Protein AF-A0A9P7X5H0-F1 (afdb_monomer_lite)

Structure (mmCIF, N/CA/C/O backbone):
data_AF-A0A9P7X5H0-F1
#
_entry.id   AF-A0A9P7X5H0-F1
#
loop_
_atom_site.group_PDB
_atom_site.id
_atom_site.type_symbol
_atom_site.label_atom_id
_atom_site.label_alt_id
_atom_site.label_comp_id
_atom_site.label_asym_id
_atom_site.label_entity_id
_atom_site.label_seq_id
_atom_site.pdbx_PDB_ins_code
_atom_site.Cartn_x
_atom_site.Cartn_y
_atom_site.Cartn_z
_atom_site.occupancy
_atom_site.B_iso_or_equiv
_atom_site.auth_seq_id
_atom_site.auth_comp_id
_atom_site.auth_asym_id
_atom_site.auth_atom_id
_atom_site.pdbx_PDB_model_num
ATOM 1 N N . MET A 1 1 ? -52.016 33.858 7.996 1.00 40.81 1 MET A N 1
ATOM 2 C CA . MET A 1 1 ? -51.114 33.424 6.906 1.00 40.81 1 MET A CA 1
ATOM 3 C C . MET A 1 1 ? -50.034 32.648 7.605 1.00 40.81 1 MET A C 1
ATOM 5 O O . MET A 1 1 ? -49.011 33.199 7.989 1.00 40.81 1 MET A O 1
ATOM 9 N N . ASP A 1 2 ? -50.422 31.424 7.923 1.00 34.09 2 ASP A N 1
ATOM 10 C CA . ASP A 1 2 ? -49.666 30.444 8.672 1.00 34.09 2 ASP A CA 1
ATOM 11 C C . ASP A 1 2 ? -48.857 29.654 7.647 1.00 34.09 2 ASP A C 1
ATOM 13 O O . ASP A 1 2 ? -49.439 29.009 6.778 1.00 34.09 2 ASP A O 1
ATOM 17 N N . ASP A 1 3 ? -47.532 29.773 7.708 1.00 40.72 3 ASP A N 1
ATOM 18 C CA . ASP A 1 3 ? -46.620 28.890 6.984 1.00 40.72 3 ASP A CA 1
ATOM 19 C C . ASP A 1 3 ? -46.359 27.669 7.875 1.00 40.72 3 ASP A C 1
ATOM 21 O O . ASP A 1 3 ? -45.451 27.648 8.712 1.00 40.72 3 ASP A O 1
ATOM 25 N N . GLU A 1 4 ? -47.204 26.650 7.707 1.00 43.22 4 GLU A N 1
ATOM 26 C CA . GLU A 1 4 ? -46.895 25.268 8.066 1.00 43.22 4 GLU A CA 1
ATOM 27 C C . GLU A 1 4 ? -45.737 24.795 7.183 1.00 43.22 4 GLU A C 1
ATOM 29 O O . GLU A 1 4 ? -45.917 24.360 6.047 1.00 43.22 4 GLU A O 1
ATOM 34 N N . MET A 1 5 ? -44.517 24.906 7.702 1.00 33.78 5 MET A N 1
ATOM 35 C CA . MET A 1 5 ? -43.358 24.259 7.106 1.00 33.78 5 MET A CA 1
ATOM 36 C C . MET A 1 5 ? -43.251 22.853 7.701 1.00 33.78 5 MET A C 1
ATOM 38 O O . MET A 1 5 ? -42.866 22.684 8.860 1.00 33.78 5 MET A O 1
ATOM 42 N N . ASP A 1 6 ? -43.648 21.868 6.894 1.00 38.81 6 ASP A N 1
ATOM 43 C CA . ASP A 1 6 ? -43.604 20.432 7.165 1.00 38.81 6 ASP A CA 1
ATOM 44 C C . ASP A 1 6 ? -42.318 20.014 7.895 1.00 38.81 6 ASP A C 1
ATOM 46 O O . ASP A 1 6 ? -41.219 19.959 7.331 1.00 38.81 6 ASP A O 1
ATOM 50 N N . ILE A 1 7 ? -42.476 19.655 9.170 1.00 41.94 7 ILE A N 1
ATOM 51 C CA . ILE A 1 7 ? -41.494 18.885 9.925 1.00 41.94 7 ILE A CA 1
ATOM 52 C C . ILE A 1 7 ? -41.586 17.453 9.399 1.00 41.94 7 ILE A C 1
ATOM 54 O O . ILE A 1 7 ? -42.227 16.585 9.989 1.00 41.94 7 ILE A O 1
ATOM 58 N N . VAL A 1 8 ? -40.923 17.193 8.273 1.00 38.31 8 VAL A N 1
ATOM 59 C CA . VAL A 1 8 ? -40.540 15.828 7.918 1.00 38.31 8 VAL A CA 1
ATOM 60 C C . VAL A 1 8 ? -39.559 15.379 8.991 1.00 38.31 8 VAL A C 1
ATOM 62 O O . VAL A 1 8 ? -38.425 15.852 9.084 1.00 38.31 8 VAL A O 1
ATOM 65 N N . THR A 1 9 ? -40.016 14.495 9.869 1.00 42.38 9 THR A N 1
ATOM 66 C CA . THR A 1 9 ? -39.194 13.928 10.925 1.00 42.38 9 THR A CA 1
ATOM 67 C C . THR A 1 9 ? -38.022 13.170 10.309 1.00 42.38 9 THR A C 1
ATOM 69 O O . THR A 1 9 ? -38.170 12.054 9.821 1.00 42.38 9 THR A O 1
ATOM 72 N N . GLN A 1 10 ? -36.817 13.731 10.452 1.00 41.97 10 GLN A N 1
ATOM 73 C CA . GLN A 1 10 ? -35.509 13.094 10.211 1.00 41.97 10 GLN A CA 1
ATOM 74 C C . GLN A 1 10 ? -35.361 11.705 10.886 1.00 41.97 10 GLN A C 1
ATOM 76 O O . GLN A 1 10 ? -34.416 10.970 10.619 1.00 41.97 10 GLN A O 1
ATOM 81 N N . LYS A 1 11 ? -36.295 11.353 11.775 1.00 44.34 11 LYS A N 1
ATOM 82 C CA . LYS A 1 11 ? -36.369 10.128 12.571 1.00 44.34 11 LYS A CA 1
ATOM 83 C C . LYS A 1 11 ? -36.907 8.905 11.808 1.00 44.34 11 LYS A C 1
ATOM 85 O O . LYS A 1 11 ? -36.819 7.808 12.337 1.00 44.34 11 LYS A O 1
ATOM 90 N N . GLU A 1 12 ? -37.421 9.067 10.586 1.00 40.84 12 GLU A N 1
ATOM 91 C CA . GLU A 1 12 ? -37.870 7.941 9.740 1.00 40.84 12 GLU A CA 1
ATOM 92 C C . GLU A 1 12 ? -36.860 7.545 8.646 1.00 40.84 12 GLU A C 1
ATOM 94 O O . GLU A 1 12 ? -37.068 6.566 7.935 1.00 40.84 12 GLU A O 1
ATOM 99 N N . LEU A 1 13 ? -35.726 8.252 8.538 1.00 41.16 13 LEU A N 1
ATOM 100 C CA . LEU A 1 13 ? -34.652 7.939 7.580 1.00 41.16 13 LEU A CA 1
ATOM 101 C C . LEU A 1 13 ? -33.509 7.092 8.159 1.00 41.16 13 LEU A C 1
ATOM 103 O O . LEU A 1 13 ? -32.582 6.742 7.434 1.00 41.16 13 LEU A O 1
ATOM 107 N N . ASP A 1 14 ? -33.579 6.718 9.433 1.00 54.19 14 ASP A N 1
ATOM 108 C CA . ASP A 1 14 ? -32.596 5.858 10.084 1.00 54.19 14 ASP A CA 1
ATOM 109 C C . ASP A 1 14 ? -33.334 4.886 11.016 1.00 54.19 14 ASP A C 1
ATOM 111 O O . ASP A 1 14 ? -33.941 5.319 11.987 1.00 54.19 14 ASP A O 1
ATOM 115 N N . GLU A 1 15 ? -33.298 3.577 10.716 1.00 40.16 15 GLU A N 1
ATOM 116 C CA . GLU A 1 15 ? -32.741 2.557 11.637 1.00 40.16 15 GLU A CA 1
ATOM 117 C C . GLU A 1 15 ? -33.032 1.086 11.265 1.00 40.16 15 GLU A C 1
ATOM 119 O O . GLU A 1 15 ? -32.346 0.205 11.783 1.00 40.16 15 GLU A O 1
ATOM 124 N N . THR A 1 16 ? -33.927 0.756 10.325 1.00 40.56 16 THR A N 1
ATOM 125 C CA . THR A 1 16 ? -34.311 -0.662 10.104 1.00 40.56 16 THR A CA 1
ATOM 126 C C . THR A 1 16 ? -33.872 -1.308 8.786 1.00 40.56 16 THR A C 1
ATOM 128 O O . THR A 1 16 ? -33.736 -2.529 8.748 1.00 40.56 16 THR A O 1
ATOM 131 N N . GLU A 1 17 ? -33.543 -0.563 7.727 1.00 43.56 17 GLU A N 1
ATOM 132 C CA . GLU A 1 17 ? -33.339 -1.189 6.402 1.00 43.56 17 GLU A CA 1
ATOM 133 C C . GLU A 1 17 ? -31.897 -1.646 6.094 1.00 43.56 17 GLU A C 1
ATOM 135 O O . GLU A 1 17 ? -31.658 -2.400 5.153 1.00 43.56 17 GLU A O 1
ATOM 140 N N . TYR A 1 18 ? -30.909 -1.271 6.916 1.00 45.16 18 TYR A N 1
ATOM 141 C CA . TYR A 1 18 ? -29.520 -1.729 6.734 1.00 45.16 18 TYR A CA 1
ATOM 142 C C . TYR A 1 18 ? -29.169 -2.983 7.556 1.00 45.16 18 TYR A C 1
ATOM 144 O O . TYR A 1 18 ? -28.015 -3.426 7.575 1.00 45.16 18 TYR A O 1
ATOM 152 N N . ILE A 1 19 ? -30.139 -3.570 8.262 1.00 41.75 19 ILE A N 1
ATOM 153 C CA . ILE A 1 19 ? -29.950 -4.818 9.004 1.00 41.75 19 ILE A CA 1
ATOM 154 C C . ILE A 1 19 ? -30.163 -5.981 8.024 1.00 41.75 19 ILE A C 1
ATOM 156 O O . ILE A 1 19 ? -31.264 -6.474 7.820 1.00 41.75 19 ILE A O 1
ATOM 160 N N . ALA A 1 20 ? -29.047 -6.411 7.426 1.00 47.91 20 ALA A N 1
ATOM 161 C CA . ALA A 1 20 ? -28.897 -7.562 6.532 1.00 47.91 20 ALA A CA 1
ATOM 162 C C . ALA A 1 20 ? -29.556 -7.440 5.144 1.00 47.91 20 ALA A C 1
ATOM 164 O O . ALA A 1 20 ? -30.343 -8.301 4.751 1.00 47.91 20 ALA A O 1
ATOM 165 N N . ASP A 1 21 ? -29.116 -6.456 4.351 1.00 56.47 21 ASP A N 1
ATOM 166 C CA . ASP A 1 21 ? -29.295 -6.478 2.892 1.00 56.47 21 ASP A CA 1
ATOM 167 C C . ASP A 1 21 ? -28.875 -7.871 2.353 1.00 56.47 21 ASP A C 1
ATOM 169 O O . ASP A 1 21 ? -27.733 -8.304 2.578 1.00 56.47 21 ASP A O 1
ATOM 173 N N . PRO A 1 22 ? -29.757 -8.612 1.654 1.00 59.56 22 PRO A N 1
ATOM 174 C CA . PRO A 1 22 ? -29.423 -9.876 0.997 1.00 59.56 22 PRO A CA 1
ATOM 175 C C . PRO A 1 22 ? -28.128 -9.817 0.168 1.00 59.56 22 PRO A C 1
ATOM 177 O O . PRO A 1 22 ? -27.394 -10.811 0.087 1.00 59.56 22 PRO A O 1
ATOM 180 N N . LYS A 1 23 ? -27.777 -8.643 -0.375 1.00 56.62 23 LYS A N 1
ATOM 181 C CA . LYS A 1 23 ? -26.515 -8.397 -1.083 1.00 56.62 23 LYS A CA 1
ATOM 182 C C . LYS A 1 23 ? -25.290 -8.549 -0.174 1.00 56.62 23 LYS A C 1
ATOM 184 O O . LYS A 1 23 ? -24.277 -9.072 -0.633 1.00 56.62 23 LYS A O 1
ATOM 189 N N . GLN A 1 24 ? -25.370 -8.207 1.115 1.00 53.91 24 GLN A N 1
ATOM 190 C CA . GLN A 1 24 ? -24.278 -8.410 2.082 1.00 53.91 24 GLN A CA 1
ATOM 191 C C . GLN A 1 24 ? -24.068 -9.888 2.446 1.00 53.91 24 GLN A C 1
ATOM 193 O O . GLN A 1 24 ? -22.929 -10.344 2.581 1.00 53.91 24 GLN A O 1
ATOM 198 N N . ARG A 1 25 ? -25.148 -10.676 2.563 1.00 59.88 25 ARG A N 1
ATOM 199 C CA . ARG A 1 25 ? -25.038 -12.135 2.763 1.00 59.88 25 ARG A CA 1
ATOM 200 C C . ARG A 1 25 ? -24.461 -12.821 1.525 1.00 59.88 25 ARG A C 1
ATOM 202 O O . ARG A 1 25 ? -23.609 -13.700 1.657 1.00 59.88 25 ARG A O 1
ATOM 209 N N . SER A 1 26 ? -24.874 -12.391 0.330 1.00 62.56 26 SER A N 1
ATOM 210 C CA . SER A 1 26 ? -24.267 -12.834 -0.932 1.00 62.56 26 SER A CA 1
ATOM 211 C C . SER A 1 26 ? -22.780 -12.488 -0.986 1.00 62.56 26 SER A C 1
ATOM 213 O O . SER A 1 26 ? -21.970 -13.331 -1.358 1.00 62.56 26 SER A O 1
ATOM 215 N N . ALA A 1 27 ? -22.416 -11.276 -0.572 1.00 57.50 27 ALA A N 1
ATOM 216 C CA . ALA A 1 27 ? -21.042 -10.808 -0.520 1.00 57.50 27 ALA A CA 1
ATOM 217 C C . ALA A 1 27 ? -20.155 -11.689 0.380 1.00 57.50 27 ALA A C 1
ATOM 219 O O . ALA A 1 27 ? -19.096 -12.148 -0.044 1.00 57.50 27 ALA A O 1
ATOM 220 N N . GLN A 1 28 ? -20.613 -12.012 1.592 1.00 58.03 28 GLN A N 1
ATOM 221 C CA . GLN A 1 28 ? -19.861 -12.871 2.510 1.00 58.03 28 GLN A CA 1
ATOM 222 C C . GLN A 1 28 ? -19.663 -14.295 1.961 1.00 58.03 28 GLN A C 1
ATOM 224 O O . GLN A 1 28 ? -18.585 -14.868 2.116 1.00 58.03 28 GLN A O 1
ATOM 229 N N . ARG A 1 29 ? -20.664 -14.851 1.264 1.00 64.81 29 ARG A N 1
ATOM 230 C CA . ARG A 1 29 ? -20.530 -16.144 0.568 1.00 64.81 29 ARG A CA 1
ATOM 231 C C . ARG A 1 29 ? -19.507 -16.080 -0.569 1.00 64.81 29 ARG A C 1
ATOM 233 O O . ARG A 1 29 ? -18.741 -17.027 -0.729 1.00 64.81 29 ARG A O 1
ATOM 240 N N . SER A 1 30 ? -19.445 -14.973 -1.313 1.00 64.81 30 SER A N 1
ATOM 241 C CA . SER A 1 30 ? -18.450 -14.774 -2.376 1.00 64.81 30 SER A CA 1
ATOM 242 C C . SER A 1 30 ? -17.021 -14.698 -1.837 1.00 64.81 30 SER A C 1
ATOM 244 O O . SER A 1 30 ? -16.138 -15.340 -2.398 1.00 64.81 30 SER A O 1
ATOM 246 N N . VAL A 1 31 ? -16.798 -13.989 -0.725 1.00 59.78 31 VAL A N 1
ATOM 247 C CA . VAL A 1 31 ? -15.483 -13.889 -0.059 1.00 59.78 31 VAL A CA 1
ATOM 248 C C . VAL A 1 31 ? -15.005 -15.258 0.426 1.00 59.78 31 VAL A C 1
ATOM 250 O O . VAL A 1 31 ? -13.895 -15.671 0.102 1.00 59.78 31 VAL A O 1
ATOM 253 N N . ILE A 1 32 ? -15.866 -16.006 1.126 1.00 61.50 32 ILE A N 1
ATOM 254 C CA . ILE A 1 32 ? -15.549 -17.365 1.596 1.00 61.50 32 ILE A CA 1
ATOM 255 C C . ILE A 1 32 ? -15.285 -18.299 0.405 1.00 61.50 32 ILE A C 1
ATOM 257 O O . ILE A 1 32 ? -14.320 -19.060 0.411 1.00 61.50 32 ILE A O 1
ATOM 261 N N . SER A 1 33 ? -16.099 -18.217 -0.654 1.00 68.06 33 SER A N 1
ATOM 262 C CA . SER A 1 33 ? -15.884 -19.010 -1.868 1.00 68.06 33 SER A CA 1
ATOM 263 C C . SER A 1 33 ? -14.565 -18.671 -2.564 1.00 68.06 33 SER A C 1
ATOM 265 O O . SER A 1 33 ? -13.952 -19.574 -3.132 1.00 68.06 33 SER A O 1
ATOM 267 N N . LEU A 1 34 ? -14.152 -17.401 -2.578 1.00 64.69 34 LEU A N 1
ATOM 268 C CA . LEU A 1 34 ? -12.878 -16.965 -3.146 1.00 64.69 34 LEU A CA 1
ATOM 269 C C . LEU A 1 34 ? -11.716 -17.516 -2.315 1.00 64.69 34 LEU A C 1
ATOM 271 O O . LEU A 1 34 ? -10.837 -18.174 -2.861 1.00 64.69 34 LEU A O 1
ATOM 275 N N . ALA A 1 35 ? -11.769 -17.349 -0.995 1.00 60.28 35 ALA A N 1
ATOM 276 C CA . ALA A 1 35 ? -10.747 -17.829 -0.073 1.00 60.28 35 ALA A CA 1
ATOM 277 C C . ALA A 1 35 ? -10.534 -19.347 -0.131 1.00 60.28 35 ALA A C 1
ATOM 279 O O . ALA A 1 35 ? -9.396 -19.808 -0.198 1.00 60.28 35 ALA A O 1
ATOM 280 N N . ASN A 1 36 ? -11.622 -20.124 -0.160 1.00 63.03 36 ASN A N 1
ATOM 281 C CA . ASN A 1 36 ? -11.561 -21.585 -0.247 1.00 63.03 36 ASN A CA 1
ATOM 282 C C . ASN A 1 36 ? -10.899 -22.044 -1.546 1.00 63.03 36 ASN A C 1
ATOM 284 O O . ASN A 1 36 ? -10.090 -22.965 -1.543 1.00 63.03 36 ASN A O 1
ATOM 288 N N . ARG A 1 37 ? -11.229 -21.387 -2.661 1.00 62.12 37 ARG A N 1
ATOM 289 C CA . ARG A 1 37 ? -10.699 -21.741 -3.983 1.00 62.12 37 ARG A CA 1
ATOM 290 C C . ARG A 1 37 ? -9.255 -21.297 -4.177 1.00 62.12 37 ARG A C 1
ATOM 292 O O . ARG A 1 37 ? -8.507 -21.986 -4.854 1.00 62.12 37 ARG A O 1
ATOM 299 N N . LEU A 1 38 ? -8.855 -20.203 -3.532 1.00 59.91 38 LEU A N 1
ATOM 300 C CA . LEU A 1 38 ? -7.453 -19.797 -3.419 1.00 59.91 38 LEU A CA 1
ATOM 301 C C . LEU A 1 38 ? -6.673 -20.616 -2.387 1.00 59.91 38 LEU A C 1
ATOM 303 O O . LEU A 1 38 ? -5.494 -20.352 -2.174 1.00 59.91 38 LEU A O 1
ATOM 307 N N . GLN A 1 39 ? -7.326 -21.584 -1.736 1.00 64.75 39 GLN A N 1
ATOM 308 C CA . GLN A 1 39 ? -6.742 -22.416 -0.689 1.00 64.75 39 GLN A CA 1
ATOM 309 C C . GLN A 1 39 ? -6.106 -21.578 0.437 1.00 64.75 39 GLN A C 1
ATOM 311 O O . GLN A 1 39 ? -5.176 -22.017 1.106 1.00 64.75 39 GLN A O 1
ATOM 316 N N . LEU A 1 40 ? -6.641 -20.375 0.694 1.00 59.75 40 LEU A N 1
ATOM 317 C CA . LEU A 1 40 ? -6.152 -19.456 1.735 1.00 59.75 40 LEU A CA 1
ATOM 318 C C . LEU A 1 40 ? -6.532 -19.915 3.151 1.00 59.75 40 LEU A C 1
ATOM 320 O O . LEU A 1 40 ? -6.184 -19.253 4.125 1.00 59.75 40 LEU A O 1
ATOM 324 N N . GLN A 1 41 ? -7.258 -21.030 3.276 1.00 56.81 41 GLN A N 1
ATOM 325 C CA . GLN A 1 41 ? -7.606 -21.631 4.563 1.00 56.81 41 GLN A CA 1
ATOM 326 C C . GLN A 1 41 ? -6.431 -22.365 5.221 1.00 56.81 41 GLN A C 1
ATOM 328 O O . GLN A 1 41 ? -6.474 -22.606 6.423 1.00 56.81 41 GLN A O 1
ATOM 333 N N . ASN A 1 42 ? -5.386 -22.706 4.459 1.00 53.81 42 ASN A N 1
ATOM 334 C CA . ASN A 1 42 ? -4.214 -23.398 4.976 1.00 53.81 42 ASN A CA 1
ATOM 335 C C . ASN A 1 42 ? -2.946 -22.669 4.511 1.00 53.81 42 ASN A C 1
ATOM 337 O O . ASN A 1 42 ? -2.633 -22.634 3.326 1.00 53.81 42 ASN A O 1
ATOM 341 N N . ALA A 1 43 ? -2.190 -22.076 5.435 1.00 40.12 43 ALA A N 1
ATOM 342 C CA . ALA A 1 43 ? -0.965 -21.337 5.103 1.00 40.12 43 ALA A CA 1
ATOM 343 C C . ALA A 1 43 ? 0.040 -22.190 4.292 1.00 40.12 43 ALA A C 1
ATOM 345 O O . ALA A 1 43 ? 0.686 -21.697 3.370 1.00 40.12 43 ALA A O 1
ATOM 346 N N . GLY A 1 44 ? 0.105 -23.499 4.573 1.00 39.88 44 GLY A N 1
ATOM 347 C CA . GLY A 1 44 ? 0.955 -24.453 3.850 1.00 39.88 44 GLY A CA 1
ATOM 348 C C . GLY A 1 44 ? 0.481 -24.827 2.436 1.00 39.88 44 GLY A C 1
ATOM 349 O O . GLY A 1 44 ? 1.300 -25.246 1.621 1.00 39.88 44 GLY A O 1
ATOM 350 N N . SER A 1 45 ? -0.805 -24.655 2.097 1.00 42.34 45 SER A N 1
ATOM 351 C CA . SER A 1 45 ? -1.287 -24.894 0.722 1.00 42.34 45 SER A CA 1
ATOM 352 C C . SER A 1 45 ? -0.983 -23.730 -0.215 1.00 42.34 45 SER A C 1
ATOM 354 O O . SER A 1 45 ? -0.894 -23.912 -1.421 1.00 42.34 45 SER A O 1
ATOM 356 N N . VAL A 1 46 ? -0.768 -22.529 0.320 1.00 37.81 46 VAL A N 1
ATOM 357 C CA . VAL A 1 46 ? -0.495 -21.329 -0.482 1.00 37.81 46 VAL A CA 1
ATOM 358 C C . VAL A 1 46 ? 0.942 -21.302 -1.013 1.00 37.81 46 VAL A C 1
ATOM 360 O O . VAL A 1 46 ? 1.171 -20.815 -2.115 1.00 37.81 46 VAL A O 1
ATOM 363 N N . SER A 1 47 ? 1.912 -21.857 -0.275 1.00 42.22 47 SER A N 1
ATOM 364 C CA . SER A 1 47 ? 3.296 -21.980 -0.766 1.00 42.22 47 SER A CA 1
ATOM 365 C C . SER A 1 47 ? 3.447 -23.040 -1.864 1.00 42.22 47 SER A C 1
ATOM 367 O O . SER A 1 47 ? 4.358 -22.953 -2.683 1.00 42.22 47 SER A O 1
ATOM 369 N N . THR A 1 48 ? 2.551 -24.032 -1.888 1.00 40.19 48 THR A N 1
ATOM 370 C CA . THR A 1 48 ? 2.542 -25.145 -2.851 1.00 40.19 48 THR A CA 1
ATOM 371 C C . THR A 1 48 ? 1.630 -24.881 -4.046 1.00 40.19 48 THR A C 1
ATOM 373 O O . THR A 1 48 ? 1.941 -25.312 -5.158 1.00 40.19 48 THR A O 1
ATOM 376 N N . ALA A 1 49 ? 0.552 -24.113 -3.857 1.00 42.94 49 ALA A N 1
ATOM 377 C CA . ALA A 1 49 ? -0.246 -23.533 -4.925 1.00 42.94 49 ALA A CA 1
ATOM 378 C C . ALA A 1 49 ? 0.590 -22.459 -5.618 1.00 42.94 49 ALA A C 1
ATOM 380 O O . ALA A 1 49 ? 0.530 -21.270 -5.320 1.00 42.94 49 ALA A O 1
ATOM 381 N N . ASN A 1 50 ? 1.420 -22.908 -6.545 1.00 52.50 50 ASN A N 1
ATOM 382 C CA . ASN A 1 50 ? 2.201 -22.085 -7.440 1.00 52.50 50 ASN A CA 1
ATOM 383 C C . ASN A 1 50 ? 1.203 -21.274 -8.298 1.00 52.50 50 ASN A C 1
ATOM 385 O O . ASN A 1 50 ? 0.837 -21.672 -9.403 1.00 52.50 50 ASN A O 1
ATOM 389 N N . LEU A 1 51 ? 0.710 -20.152 -7.743 1.00 51.62 51 LEU A N 1
ATOM 390 C CA . LEU A 1 51 ? -0.445 -19.333 -8.170 1.00 51.62 51 LEU A CA 1
ATOM 391 C C . LEU A 1 51 ? -0.394 -18.868 -9.632 1.00 51.62 51 LEU A C 1
ATOM 393 O O . LEU A 1 51 ? -1.316 -18.236 -10.143 1.00 51.62 51 LEU A O 1
ATOM 397 N N . HIS A 1 52 ? 0.722 -19.123 -10.301 1.00 46.59 52 HIS A N 1
ATOM 398 C CA . HIS A 1 52 ? 1.035 -18.700 -11.655 1.00 46.59 52 HIS A CA 1
ATOM 399 C C . HIS A 1 52 ? 1.254 -19.864 -12.616 1.00 46.59 52 HIS A C 1
ATOM 401 O O . HIS A 1 52 ? 1.119 -19.653 -13.818 1.00 46.59 52 HIS A O 1
ATOM 407 N N . SER A 1 53 ? 1.611 -21.056 -12.124 1.00 51.59 53 SER A N 1
ATOM 408 C CA . SER A 1 53 ? 1.680 -22.257 -12.961 1.00 51.59 53 SER A CA 1
ATOM 409 C C . SER A 1 53 ? 0.337 -22.964 -13.056 1.00 51.59 53 SER A C 1
ATOM 411 O O . SER A 1 53 ? 0.211 -23.865 -13.872 1.00 51.59 53 SER A O 1
ATOM 413 N N . ASP A 1 54 ? -0.640 -22.571 -12.236 1.00 55.41 54 ASP A N 1
ATOM 414 C CA . ASP A 1 54 ? -2.014 -23.045 -12.322 1.00 55.41 54 ASP A CA 1
ATOM 415 C C . ASP A 1 54 ? -2.846 -22.077 -13.196 1.00 55.41 54 ASP A C 1
ATOM 417 O O . ASP A 1 54 ? -3.242 -20.993 -12.740 1.00 55.41 54 ASP A O 1
ATOM 421 N N . PRO A 1 55 ? -3.121 -22.429 -14.469 1.00 54.81 55 PRO A N 1
ATOM 422 C CA . PRO A 1 55 ? -3.911 -21.599 -15.374 1.00 54.81 55 PRO A CA 1
ATOM 423 C C . PRO A 1 55 ? -5.344 -21.409 -14.873 1.00 54.81 55 PRO A C 1
ATOM 425 O O . PRO A 1 55 ? -5.964 -20.385 -15.168 1.00 54.81 55 PRO A O 1
ATOM 428 N N . ILE A 1 56 ? -5.864 -22.367 -14.098 1.00 51.41 56 ILE A N 1
ATOM 429 C CA . ILE A 1 56 ? -7.197 -22.317 -13.501 1.00 51.41 56 ILE A CA 1
ATOM 430 C C . ILE A 1 56 ? -7.193 -21.268 -12.402 1.00 51.41 56 ILE A C 1
ATOM 432 O O . ILE A 1 56 ? -8.069 -20.410 -12.393 1.00 51.41 56 ILE A O 1
ATOM 436 N N . LEU A 1 57 ? -6.183 -21.266 -11.534 1.00 54.34 57 LEU A N 1
ATOM 437 C CA . LEU A 1 57 ? -6.082 -20.305 -10.437 1.00 54.34 57 LEU A CA 1
ATOM 438 C C . LEU A 1 57 ? -5.848 -18.875 -10.935 1.00 54.34 57 LEU A C 1
ATOM 440 O O . LEU A 1 57 ? -6.466 -17.939 -10.429 1.00 54.34 57 LEU A O 1
ATOM 444 N N . LYS A 1 58 ? -5.042 -18.705 -11.989 1.00 55.97 58 LYS A N 1
ATOM 445 C CA . LYS A 1 58 ? -4.865 -17.417 -12.675 1.00 55.97 58 LYS A CA 1
ATOM 446 C C . LYS A 1 58 ? -6.179 -16.925 -13.289 1.00 55.97 58 LYS A C 1
ATOM 448 O O . LYS A 1 58 ? -6.610 -15.811 -13.001 1.00 55.97 58 LYS A O 1
ATOM 453 N N . THR A 1 59 ? -6.843 -17.760 -14.090 1.00 54.34 59 THR A N 1
ATOM 454 C CA . THR A 1 59 ? -8.143 -17.438 -14.707 1.00 54.34 59 THR A CA 1
ATOM 455 C C . THR A 1 59 ? -9.195 -17.136 -13.646 1.00 54.34 59 THR A C 1
ATOM 457 O O . THR A 1 59 ? -9.979 -16.201 -13.784 1.00 54.34 59 THR A O 1
ATOM 460 N N . PHE A 1 60 ? -9.180 -17.882 -12.548 1.00 54.78 60 PHE A N 1
ATOM 461 C CA . PHE A 1 60 ? -10.086 -17.719 -11.428 1.00 54.78 60 PHE A CA 1
ATOM 462 C C . PHE A 1 60 ? -9.837 -16.419 -10.655 1.00 54.78 60 PHE A C 1
ATOM 464 O O . PHE A 1 60 ? -10.800 -15.719 -10.360 1.00 54.78 60 PHE A O 1
ATOM 471 N N . MET A 1 61 ? -8.578 -16.054 -10.390 1.00 59.91 61 MET A N 1
ATOM 472 C CA . MET A 1 61 ? -8.210 -14.765 -9.794 1.00 59.91 61 MET A CA 1
ATOM 473 C C . MET A 1 61 ? -8.707 -13.606 -10.649 1.00 59.91 61 MET A C 1
ATOM 475 O O . MET A 1 61 ? -9.398 -12.730 -10.136 1.00 59.91 61 MET A O 1
ATOM 479 N N . PHE A 1 62 ? -8.450 -13.641 -11.959 1.00 57.56 62 PHE A N 1
ATOM 480 C CA . PHE A 1 62 ? -8.981 -12.634 -12.876 1.00 57.56 62 PHE A CA 1
ATOM 481 C C . PHE A 1 62 ? -10.509 -12.623 -12.880 1.00 57.56 62 PHE A C 1
ATOM 483 O O . PHE A 1 62 ? -11.095 -11.556 -12.765 1.00 57.56 62 PHE A O 1
ATOM 490 N N . THR A 1 63 ? -11.164 -13.784 -12.920 1.00 59.75 63 THR A N 1
ATOM 491 C CA . THR A 1 63 ? -12.633 -13.878 -12.950 1.00 59.75 63 THR A CA 1
ATOM 492 C C . THR A 1 63 ? -13.265 -13.373 -11.655 1.00 59.75 63 THR A C 1
ATOM 494 O O . THR A 1 63 ? -14.263 -12.668 -11.702 1.00 59.75 63 THR A O 1
ATOM 497 N N . LYS A 1 64 ? -12.701 -13.686 -10.484 1.00 62.69 64 LYS A N 1
ATOM 498 C CA . LYS A 1 64 ? -13.264 -13.273 -9.192 1.00 62.69 64 LYS A CA 1
ATOM 499 C C . LYS A 1 64 ? -12.913 -11.849 -8.805 1.00 62.69 64 LYS A C 1
ATOM 501 O O . LYS A 1 64 ? -13.782 -11.166 -8.273 1.00 62.69 64 LYS A O 1
ATOM 506 N N . ALA A 1 65 ? -11.709 -11.378 -9.122 1.00 63.12 65 ALA A N 1
ATOM 507 C CA . ALA A 1 65 ? -11.417 -9.951 -9.091 1.00 63.12 65 ALA A CA 1
ATOM 508 C C . ALA A 1 65 ? -12.401 -9.206 -9.988 1.00 63.12 65 ALA A C 1
ATOM 510 O O . ALA A 1 65 ? -13.033 -8.260 -9.542 1.00 63.12 65 ALA A O 1
ATOM 511 N N . TYR A 1 66 ? -12.606 -9.690 -11.214 1.00 63.12 66 TYR A N 1
ATOM 512 C CA . TYR A 1 66 ? -13.563 -9.105 -12.141 1.00 63.12 66 TYR A CA 1
ATOM 513 C C . TYR A 1 66 ? -14.996 -9.161 -11.606 1.00 63.12 66 TYR A C 1
ATOM 515 O O . TYR A 1 66 ? -15.700 -8.174 -11.713 1.00 63.12 66 TYR A O 1
ATOM 523 N N . GLU A 1 67 ? -15.436 -10.245 -10.962 1.00 65.06 67 GLU A N 1
ATOM 524 C CA . GLU A 1 67 ? -16.756 -10.305 -10.316 1.00 65.06 67 GLU A CA 1
ATOM 525 C C . GLU A 1 67 ? -16.905 -9.301 -9.166 1.00 65.06 67 GLU A C 1
ATOM 527 O O . GLU A 1 67 ? -17.999 -8.768 -8.974 1.00 65.06 67 GLU A O 1
ATOM 532 N N . ILE A 1 68 ? -15.838 -9.059 -8.395 1.00 66.25 68 ILE A N 1
ATOM 533 C CA . ILE A 1 68 ? -15.806 -8.042 -7.338 1.00 66.25 68 ILE A CA 1
ATOM 534 C C . ILE A 1 68 ? -15.854 -6.642 -7.964 1.00 66.25 68 ILE A C 1
ATOM 536 O O . ILE A 1 68 ? -16.701 -5.843 -7.573 1.00 66.25 68 ILE A O 1
ATOM 540 N N . TYR A 1 69 ? -15.026 -6.370 -8.976 1.00 62.38 69 TYR A N 1
ATOM 541 C CA . TYR A 1 69 ? -14.981 -5.090 -9.696 1.00 62.38 69 TYR A CA 1
ATOM 542 C C . TYR A 1 69 ? -16.217 -4.830 -10.568 1.00 62.38 69 TYR A C 1
ATOM 544 O O . TYR A 1 69 ? -16.549 -3.681 -10.836 1.00 62.38 69 TYR A O 1
ATOM 552 N N . ALA A 1 70 ? -16.929 -5.875 -10.989 1.00 71.50 70 ALA A N 1
ATOM 553 C CA . ALA A 1 70 ? -18.192 -5.772 -11.714 1.00 71.50 70 ALA A CA 1
ATOM 554 C C . ALA A 1 70 ? -19.365 -5.422 -10.787 1.00 71.50 70 ALA A C 1
ATOM 556 O O . ALA A 1 70 ? -20.461 -5.120 -11.268 1.00 71.50 70 ALA A O 1
ATOM 557 N N . LYS A 1 71 ? -19.183 -5.467 -9.458 1.00 74.38 71 LYS A N 1
ATOM 558 C CA . LYS A 1 71 ? -20.175 -4.904 -8.538 1.00 74.38 71 LYS A CA 1
ATOM 559 C C . LYS A 1 71 ? -20.131 -3.378 -8.629 1.00 74.38 71 LYS A C 1
ATOM 561 O O . LYS A 1 71 ? -19.045 -2.807 -8.653 1.00 74.38 71 LYS A O 1
ATOM 566 N N . PRO A 1 72 ? -21.293 -2.704 -8.619 1.00 75.69 72 PRO A N 1
ATOM 567 C CA . PRO A 1 72 ? -21.320 -1.252 -8.608 1.00 75.69 72 PRO A CA 1
ATOM 568 C C . PRO A 1 72 ? -20.616 -0.722 -7.358 1.00 75.69 72 PRO A C 1
ATOM 570 O O . PRO A 1 72 ? -20.743 -1.279 -6.261 1.00 75.69 72 PRO A O 1
ATOM 573 N N . TRP A 1 73 ? -19.893 0.377 -7.529 1.00 66.06 73 TRP A N 1
ATOM 574 C CA . TRP A 1 73 ? -19.359 1.146 -6.417 1.00 66.06 73 TRP A CA 1
ATOM 575 C C . TRP A 1 73 ? -20.512 1.620 -5.506 1.00 66.06 73 TRP A C 1
ATOM 577 O O . TRP A 1 73 ? -21.546 2.041 -6.034 1.00 66.06 73 TRP A O 1
ATOM 587 N N . PRO A 1 74 ? -20.404 1.532 -4.162 1.00 69.25 74 PRO A N 1
ATOM 588 C CA . PRO A 1 74 ? -19.232 1.151 -3.355 1.00 69.25 74 PRO A CA 1
ATOM 589 C C . PRO A 1 74 ? -19.164 -0.341 -2.954 1.00 69.25 74 PRO A C 1
ATOM 591 O O . PRO A 1 74 ? -18.302 -0.741 -2.172 1.00 69.25 74 PRO A O 1
ATOM 594 N N . ALA A 1 75 ? -20.079 -1.191 -3.431 1.00 75.19 75 ALA A N 1
ATOM 595 C CA . ALA A 1 75 ? -20.212 -2.567 -2.941 1.00 75.19 75 ALA A CA 1
ATOM 596 C C . ALA A 1 75 ? -19.014 -3.468 -3.298 1.00 75.19 75 ALA A C 1
ATOM 598 O O . ALA A 1 75 ? -18.654 -4.337 -2.501 1.00 75.19 75 ALA A O 1
ATOM 599 N N . GLY A 1 76 ? -18.406 -3.266 -4.472 1.00 74.44 76 GLY A N 1
ATOM 600 C CA . GLY A 1 76 ? -17.191 -3.976 -4.892 1.00 74.44 76 GLY A CA 1
ATOM 601 C C . GLY A 1 76 ? -15.995 -3.686 -3.983 1.00 74.44 76 GLY A C 1
ATOM 602 O O . GLY A 1 76 ? -15.345 -4.617 -3.511 1.00 74.44 76 GLY A O 1
ATOM 603 N N . ASP A 1 77 ? -15.774 -2.415 -3.644 1.00 72.19 77 ASP A N 1
ATOM 604 C CA . ASP A 1 77 ? -14.652 -1.983 -2.800 1.00 72.19 77 ASP A CA 1
ATOM 605 C C . ASP A 1 77 ? -14.747 -2.564 -1.390 1.00 72.19 77 ASP A C 1
ATOM 607 O O . ASP A 1 77 ? -13.789 -3.143 -0.884 1.00 72.19 77 ASP A O 1
ATOM 611 N N . ILE A 1 78 ? -15.937 -2.508 -0.786 1.00 75.69 78 ILE A N 1
ATOM 612 C CA . ILE A 1 78 ? -16.210 -3.115 0.524 1.00 75.69 78 ILE A CA 1
ATOM 613 C C . ILE A 1 78 ? -15.897 -4.614 0.512 1.00 75.69 78 ILE A C 1
ATOM 615 O O . ILE A 1 78 ? -15.308 -5.150 1.453 1.00 75.69 78 ILE A O 1
ATOM 619 N N . LEU A 1 79 ? -16.322 -5.305 -0.547 1.00 76.19 79 LEU A N 1
ATOM 620 C CA . LEU A 1 79 ? -16.096 -6.733 -0.728 1.00 76.19 79 LEU A CA 1
ATOM 621 C C . LEU A 1 79 ? -14.611 -7.066 -0.827 1.00 76.19 79 LEU A C 1
ATOM 623 O O . LEU A 1 79 ? -14.144 -8.012 -0.187 1.00 76.19 79 LEU A O 1
ATOM 627 N N . HIS A 1 80 ? -13.887 -6.273 -1.609 1.00 76.88 80 HIS A N 1
ATOM 628 C CA . HIS A 1 80 ? -12.461 -6.438 -1.804 1.00 76.88 80 HIS A CA 1
ATOM 629 C C . HIS A 1 80 ? -11.683 -6.162 -0.514 1.00 76.88 80 HIS A C 1
ATOM 631 O O . HIS A 1 80 ? -10.925 -7.020 -0.065 1.00 76.88 80 HIS A O 1
ATOM 637 N N . ALA A 1 81 ? -11.937 -5.020 0.131 1.00 76.56 81 ALA A N 1
ATOM 638 C CA . ALA A 1 81 ? -11.317 -4.642 1.397 1.00 76.56 81 ALA A CA 1
ATOM 639 C C . ALA A 1 81 ? -11.563 -5.709 2.470 1.00 76.56 81 ALA A C 1
ATOM 641 O O . ALA A 1 81 ? -10.646 -6.114 3.181 1.00 76.56 81 ALA A O 1
ATOM 642 N N . ARG A 1 82 ? -12.788 -6.247 2.541 1.00 79.19 82 ARG A N 1
ATOM 643 C CA . ARG A 1 82 ? -13.124 -7.343 3.456 1.00 79.19 82 ARG A CA 1
ATOM 644 C C . ARG A 1 82 ? -12.312 -8.599 3.189 1.00 79.19 82 ARG A C 1
ATOM 646 O O . ARG A 1 82 ? -11.765 -9.166 4.132 1.00 79.19 82 ARG A O 1
ATOM 653 N N . PHE A 1 83 ? -12.256 -9.031 1.933 1.00 81.44 83 PHE A N 1
ATOM 654 C CA . PHE A 1 83 ? -11.484 -10.202 1.538 1.00 81.44 83 PHE A CA 1
ATOM 655 C C . PHE A 1 83 ? -10.011 -10.030 1.919 1.00 81.44 83 PHE A C 1
ATOM 657 O O . PHE A 1 83 ? -9.446 -10.869 2.622 1.00 81.44 83 PHE A O 1
ATOM 664 N N . CYS A 1 84 ? -9.402 -8.912 1.543 1.00 79.88 84 CYS A N 1
ATOM 665 C CA . CYS A 1 84 ? -7.995 -8.703 1.820 1.00 79.88 84 CYS A CA 1
ATOM 666 C C . CYS A 1 84 ? -7.705 -8.559 3.315 1.00 79.88 84 CYS A C 1
ATOM 668 O O . CYS A 1 84 ? -6.790 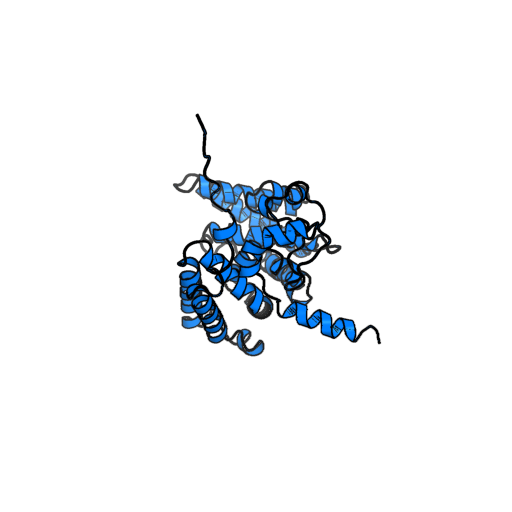-9.214 3.796 1.00 79.88 84 CYS A O 1
ATOM 670 N N . SER A 1 85 ? -8.512 -7.829 4.092 1.00 80.75 85 SER A N 1
ATOM 671 C CA . SER A 1 85 ? -8.321 -7.727 5.548 1.00 80.75 85 SER A CA 1
ATOM 672 C C . SER A 1 85 ? -8.471 -9.068 6.276 1.00 80.75 85 SER A C 1
ATOM 674 O O . SER A 1 85 ? -7.884 -9.261 7.338 1.00 80.75 85 SER A O 1
ATOM 676 N N . GLN A 1 86 ? -9.230 -10.016 5.723 1.00 82.94 86 GLN A N 1
ATOM 677 C CA . GLN A 1 86 ? -9.351 -11.368 6.278 1.00 82.94 86 GLN A CA 1
ATOM 678 C C . GLN A 1 86 ? -8.194 -12.286 5.881 1.00 82.94 86 GLN A C 1
ATOM 680 O O . GLN A 1 86 ? -7.831 -13.173 6.651 1.00 82.94 86 GLN A O 1
ATOM 685 N N . HIS A 1 87 ? -7.611 -12.083 4.701 1.00 82.88 87 HIS A N 1
ATOM 686 C CA . HIS A 1 87 ? -6.640 -13.010 4.120 1.00 82.88 87 HIS A CA 1
ATOM 687 C C . HIS A 1 87 ? -5.237 -12.428 3.936 1.00 82.88 87 HIS A C 1
ATOM 689 O O . HIS A 1 87 ? -4.372 -13.105 3.383 1.00 82.88 87 HIS A O 1
ATOM 695 N N . LEU A 1 88 ? -4.977 -11.215 4.432 1.00 83.81 88 LEU A N 1
ATOM 696 C CA . LEU A 1 88 ? -3.712 -10.510 4.229 1.00 83.81 88 LEU A CA 1
ATOM 697 C C . LEU A 1 88 ? -2.469 -11.325 4.620 1.00 83.81 88 LEU A C 1
ATOM 699 O O . LEU A 1 88 ? -1.530 -11.325 3.830 1.00 83.81 88 LEU A O 1
ATOM 703 N N . PRO A 1 89 ? -2.440 -12.092 5.734 1.00 85.75 89 PRO A N 1
ATOM 704 C CA . PRO A 1 89 ? -1.283 -12.928 6.055 1.00 85.75 89 PRO A CA 1
ATOM 705 C C . PRO A 1 89 ? -1.007 -14.004 5.000 1.00 85.75 89 PRO A C 1
ATOM 707 O O . PRO A 1 89 ? 0.140 -14.224 4.622 1.00 85.75 89 PRO A O 1
ATOM 710 N N . ALA A 1 90 ? -2.054 -14.653 4.486 1.00 81.94 90 ALA A N 1
ATOM 711 C CA . ALA A 1 90 ? -1.919 -15.684 3.462 1.00 81.94 90 ALA A CA 1
ATOM 712 C C . ALA A 1 90 ? -1.532 -15.074 2.102 1.00 81.94 90 ALA A C 1
ATOM 714 O O . ALA A 1 90 ? -0.673 -15.610 1.407 1.00 81.94 90 ALA A O 1
ATOM 715 N N . LEU A 1 91 ? -2.097 -13.911 1.753 1.00 81.12 91 LEU A N 1
ATOM 716 C CA . LEU A 1 91 ? -1.704 -13.143 0.565 1.00 81.12 91 LEU A CA 1
ATOM 717 C C . LEU A 1 91 ? -0.243 -12.679 0.648 1.00 81.12 91 LEU A C 1
ATOM 719 O O . LEU A 1 91 ? 0.491 -12.778 -0.333 1.00 81.12 91 LEU A O 1
ATOM 723 N N . ALA A 1 92 ? 0.204 -12.238 1.824 1.00 83.88 92 ALA A N 1
ATOM 724 C CA . ALA A 1 92 ? 1.588 -11.865 2.078 1.00 83.88 92 ALA A CA 1
ATOM 725 C C . ALA A 1 92 ? 2.526 -13.069 1.925 1.00 83.88 92 ALA A C 1
ATOM 727 O O . ALA A 1 92 ? 3.549 -12.960 1.259 1.00 83.88 92 ALA A O 1
ATOM 728 N N . GLN A 1 93 ? 2.172 -14.236 2.468 1.00 82.94 93 GLN A N 1
ATOM 729 C CA . GLN A 1 93 ? 2.950 -15.465 2.275 1.00 82.94 93 GLN A CA 1
ATOM 730 C C . GLN A 1 93 ? 3.022 -15.884 0.801 1.00 82.94 93 GLN A C 1
ATOM 732 O O . GLN A 1 93 ? 4.111 -16.180 0.310 1.00 82.94 93 GLN A O 1
ATOM 737 N N . ALA A 1 94 ? 1.902 -15.834 0.070 1.00 79.81 94 ALA A N 1
ATOM 738 C CA . ALA A 1 94 ? 1.883 -16.060 -1.377 1.00 79.81 94 ALA A CA 1
ATOM 739 C C . ALA A 1 94 ? 2.828 -15.100 -2.111 1.00 79.81 94 ALA A C 1
ATOM 741 O O . ALA A 1 94 ? 3.593 -15.491 -2.996 1.00 79.81 94 ALA A O 1
ATOM 742 N N . TYR A 1 95 ? 2.785 -13.824 -1.724 1.00 81.81 95 TYR A N 1
ATOM 743 C CA . TYR A 1 95 ? 3.635 -12.792 -2.289 1.00 81.81 95 TYR A CA 1
ATOM 744 C C . TYR A 1 95 ? 5.118 -13.066 -2.022 1.00 81.81 95 TYR A C 1
ATOM 746 O O . TYR A 1 95 ? 5.921 -12.963 -2.949 1.00 81.81 95 TYR A O 1
ATOM 754 N N . LYS A 1 96 ? 5.483 -13.485 -0.804 1.00 84.88 96 LYS A N 1
ATOM 755 C CA . LYS A 1 96 ? 6.852 -13.885 -0.438 1.00 84.88 96 LYS A CA 1
ATOM 756 C C . LYS A 1 96 ? 7.341 -15.096 -1.235 1.00 84.88 96 LYS A C 1
ATOM 758 O O . LYS A 1 96 ? 8.479 -15.097 -1.686 1.00 84.88 96 LYS A O 1
ATOM 763 N N . ALA A 1 97 ? 6.473 -16.084 -1.456 1.00 82.31 97 ALA A N 1
ATOM 764 C CA . ALA A 1 97 ? 6.789 -17.297 -2.215 1.00 82.31 97 ALA A CA 1
ATOM 765 C C . ALA A 1 97 ? 6.900 -17.071 -3.737 1.00 82.31 97 ALA A C 1
ATOM 767 O O . ALA A 1 97 ? 7.367 -17.945 -4.464 1.00 82.31 97 ALA A O 1
ATOM 768 N N . THR A 1 98 ? 6.462 -15.913 -4.241 1.00 79.19 98 THR A N 1
ATOM 769 C CA . THR A 1 98 ? 6.548 -15.590 -5.670 1.00 79.19 98 THR A CA 1
ATOM 770 C C . THR A 1 98 ? 8.019 -15.378 -6.084 1.00 79.19 98 THR A C 1
ATOM 772 O O . THR A 1 98 ? 8.753 -14.699 -5.367 1.00 79.19 98 THR A O 1
ATOM 775 N N . PRO A 1 99 ? 8.489 -15.913 -7.227 1.00 82.00 99 PRO A N 1
ATOM 776 C CA . PRO A 1 99 ? 9.842 -15.638 -7.715 1.00 82.00 99 PRO A CA 1
ATOM 777 C C . PRO A 1 99 ? 10.082 -14.146 -7.973 1.00 82.00 99 PRO A C 1
ATOM 779 O O . PRO A 1 99 ? 9.171 -13.436 -8.397 1.00 82.00 99 PRO A O 1
ATOM 782 N N . ASP A 1 100 ? 11.318 -13.684 -7.787 1.00 80.06 100 ASP A N 1
ATOM 783 C CA . ASP A 1 100 ? 11.656 -12.260 -7.921 1.00 80.06 100 ASP A CA 1
ATOM 784 C C . ASP A 1 100 ? 11.506 -11.696 -9.335 1.00 80.06 100 ASP A C 1
ATOM 786 O O . ASP A 1 100 ? 11.262 -10.503 -9.496 1.00 80.06 100 ASP A O 1
ATOM 790 N N . SER A 1 101 ? 11.543 -12.556 -10.354 1.00 73.94 101 SER A N 1
ATOM 791 C CA . SER A 1 101 ? 11.257 -12.190 -11.743 1.00 73.94 101 SER A CA 1
ATOM 792 C C . SER A 1 101 ? 9.796 -11.793 -11.997 1.00 73.94 101 SER A C 1
ATOM 794 O O . SER A 1 101 ? 9.413 -11.565 -13.139 1.00 73.94 101 SER A O 1
ATOM 796 N N . ARG A 1 102 ? 8.935 -11.742 -10.969 1.00 71.31 102 ARG A N 1
ATOM 797 C CA . ARG A 1 102 ? 7.508 -11.428 -11.113 1.00 71.31 102 ARG A CA 1
ATOM 798 C C . ARG A 1 102 ? 7.077 -10.299 -10.187 1.00 71.31 102 ARG A C 1
ATOM 800 O O . ARG A 1 102 ? 7.146 -10.418 -8.967 1.00 71.31 102 ARG A O 1
ATOM 807 N N . LEU A 1 103 ? 6.535 -9.234 -10.781 1.00 65.06 103 LEU A N 1
ATOM 808 C CA . LEU A 1 103 ? 6.112 -8.032 -10.051 1.00 65.06 103 LEU A CA 1
ATOM 809 C C . LEU A 1 103 ? 4.637 -8.026 -9.595 1.00 65.06 103 LEU A C 1
ATOM 811 O O . LEU A 1 103 ?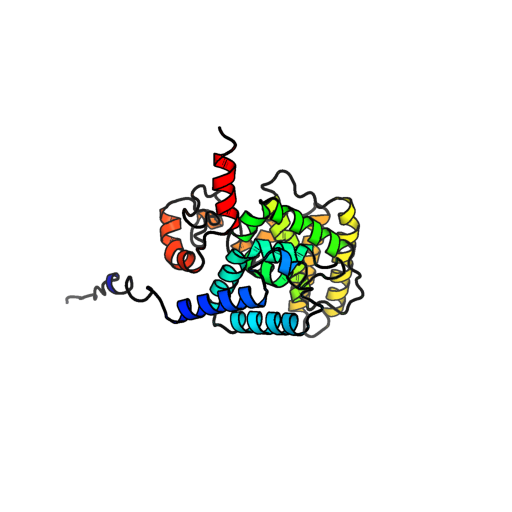 4.309 -7.290 -8.674 1.00 65.06 103 LEU A O 1
ATOM 815 N N . ALA A 1 104 ? 3.724 -8.795 -10.211 1.00 61.78 104 ALA A N 1
ATOM 816 C CA . ALA A 1 104 ? 2.319 -8.345 -10.279 1.00 61.78 104 ALA A CA 1
ATOM 817 C C . ALA A 1 104 ? 1.241 -9.113 -9.472 1.00 61.78 104 ALA A C 1
ATOM 819 O O . ALA A 1 104 ? 0.197 -8.535 -9.158 1.00 61.78 104 ALA A O 1
ATOM 820 N N . THR A 1 105 ? 1.380 -10.404 -9.161 1.00 59.06 105 THR A N 1
ATOM 821 C CA . THR A 1 105 ? 0.147 -11.224 -9.117 1.00 59.06 105 THR A CA 1
ATOM 822 C C . THR A 1 105 ? -0.608 -11.326 -7.777 1.00 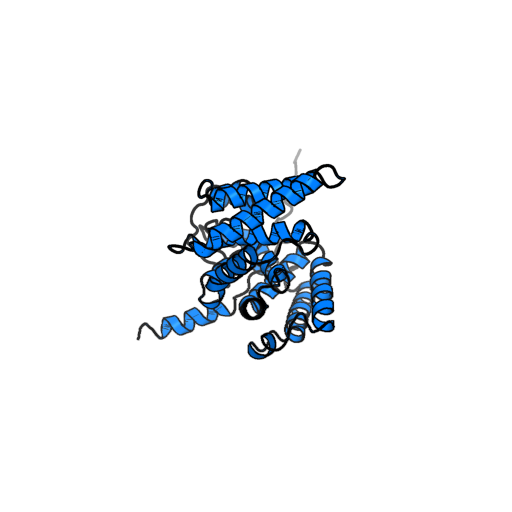59.06 105 THR A C 1
ATOM 824 O O . THR A 1 105 ? -1.812 -11.098 -7.791 1.00 59.06 105 THR A O 1
ATOM 827 N N . PRO A 1 106 ? -0.008 -11.629 -6.608 1.00 58.38 106 PRO A N 1
ATOM 828 C CA . PRO A 1 106 ? -0.712 -11.465 -5.320 1.00 58.38 106 PRO A CA 1
ATOM 829 C C . PRO A 1 106 ? -0.775 -9.988 -4.896 1.00 58.38 106 PRO A C 1
ATOM 831 O O . PRO A 1 106 ? -1.630 -9.562 -4.124 1.00 58.38 106 PRO A O 1
ATOM 834 N N . TYR A 1 107 ? 0.157 -9.215 -5.443 1.00 61.25 107 TYR A N 1
ATOM 835 C CA . TYR A 1 107 ? 0.419 -7.819 -5.162 1.00 61.25 107 TYR A CA 1
ATOM 836 C C . TYR A 1 107 ? -0.753 -6.897 -5.516 1.00 61.25 107 TYR A C 1
ATOM 838 O O . TYR A 1 107 ? -1.225 -6.155 -4.659 1.00 61.25 107 TYR A O 1
ATOM 846 N N . SER A 1 108 ? -1.294 -7.016 -6.729 1.00 61.47 108 SER A N 1
ATOM 847 C CA . SER A 1 108 ? -2.447 -6.226 -7.194 1.00 61.47 108 SER A CA 1
ATOM 848 C C . SER A 1 108 ? -3.693 -6.374 -6.303 1.00 61.47 108 SER A C 1
ATOM 850 O O . SER A 1 108 ? -4.444 -5.417 -6.132 1.00 61.47 108 SER A O 1
ATOM 852 N N . PHE A 1 109 ? -3.884 -7.528 -5.652 1.00 63.22 109 PHE A N 1
ATOM 853 C CA . PHE A 1 109 ? -4.967 -7.727 -4.677 1.00 63.22 109 PHE A CA 1
ATOM 854 C C . PHE A 1 109 ? -4.698 -7.024 -3.341 1.00 63.22 109 PHE A C 1
ATOM 856 O O . PHE A 1 109 ? -5.596 -6.416 -2.759 1.00 63.22 109 PHE A O 1
ATOM 863 N N . MET A 1 110 ? -3.452 -7.050 -2.857 1.00 68.06 110 MET A N 1
ATOM 864 C CA . MET A 1 110 ? -3.075 -6.318 -1.641 1.00 68.06 110 MET A CA 1
ATOM 865 C C . MET A 1 110 ? -3.159 -4.796 -1.845 1.00 68.06 110 MET A C 1
ATOM 867 O O . MET A 1 110 ? -3.508 -4.072 -0.914 1.00 68.06 110 MET A O 1
ATOM 871 N N . MET A 1 111 ? -2.908 -4.308 -3.065 1.00 64.88 111 MET A N 1
ATOM 872 C CA . MET A 1 111 ? -2.887 -2.878 -3.397 1.00 64.88 111 MET A CA 1
ATOM 873 C C . MET A 1 111 ? -4.209 -2.148 -3.203 1.00 64.88 111 MET A C 1
ATOM 875 O O . MET A 1 111 ? -4.220 -1.002 -2.767 1.00 64.88 111 MET A O 1
ATOM 879 N N . VAL A 1 112 ? -5.348 -2.782 -3.457 1.00 60.91 112 VAL A N 1
ATOM 880 C CA . VAL A 1 112 ? -6.628 -2.099 -3.206 1.00 60.91 112 VAL A CA 1
ATOM 881 C C . VAL A 1 112 ? -6.900 -1.957 -1.705 1.00 60.91 112 VAL A C 1
ATOM 883 O O . VAL A 1 112 ? -7.580 -1.031 -1.278 1.00 60.91 112 VAL A O 1
ATOM 886 N N . SER A 1 113 ? -6.276 -2.801 -0.877 1.00 59.88 113 SER A N 1
ATOM 887 C CA . SER A 1 113 ? -6.336 -2.680 0.592 1.00 59.88 113 SER A CA 1
ATOM 888 C C . SER A 1 113 ? -5.474 -1.549 1.136 1.00 59.88 113 SER A C 1
ATOM 890 O O . SER A 1 113 ? -5.635 -1.160 2.288 1.00 59.88 113 SER A O 1
ATOM 892 N N . LEU A 1 114 ? -4.537 -1.042 0.330 1.00 58.56 114 LEU A N 1
ATOM 893 C CA . LEU A 1 114 ? -3.772 0.157 0.651 1.00 58.56 114 LEU A CA 1
ATOM 894 C C . LEU A 1 114 ? -4.618 1.416 0.486 1.00 58.56 114 LEU A C 1
ATOM 896 O O . LEU A 1 114 ? -4.492 2.332 1.290 1.00 58.56 114 LEU A O 1
ATOM 900 N N . LEU A 1 115 ? -5.499 1.441 -0.519 1.00 54.19 115 LEU A N 1
ATOM 901 C CA . LEU A 1 115 ? -6.360 2.591 -0.793 1.00 54.19 115 LEU A CA 1
ATOM 902 C C . LEU A 1 115 ? -7.441 2.779 0.280 1.00 54.19 115 LEU A C 1
ATOM 904 O O . LEU A 1 115 ? -7.819 3.910 0.580 1.00 54.19 115 LEU A O 1
ATOM 908 N N . GLU A 1 116 ? -7.897 1.691 0.908 1.00 56.41 116 GLU A N 1
ATOM 909 C CA . GLU A 1 116 ? -8.811 1.748 2.044 1.00 56.41 116 GLU A CA 1
ATOM 910 C C . GLU A 1 116 ? -8.134 1.330 3.366 1.00 56.41 116 GLU A C 1
ATOM 912 O O . GLU A 1 116 ? -8.049 0.158 3.714 1.00 56.41 116 GLU A O 1
ATOM 917 N N . LYS A 1 117 ? -7.820 2.335 4.193 1.00 61.72 117 LYS A N 1
ATOM 918 C CA . LYS A 1 117 ? -8.108 2.309 5.641 1.00 61.72 117 LYS A CA 1
ATOM 919 C C . LYS A 1 117 ? -7.308 1.320 6.489 1.00 61.72 117 LYS A C 1
ATOM 921 O O . LYS A 1 117 ? -7.847 0.313 6.923 1.00 61.72 117 LYS A O 1
ATOM 926 N N . GLY A 1 118 ? -6.091 1.689 6.895 1.00 69.50 118 GLY A N 1
ATOM 927 C CA . GLY A 1 118 ? -5.485 1.278 8.177 1.00 69.50 118 GLY A CA 1
ATOM 928 C C . GLY A 1 118 ? -5.134 -0.203 8.386 1.00 69.50 118 GLY A C 1
ATOM 929 O O . GLY A 1 118 ? -4.235 -0.505 9.164 1.00 69.50 118 GLY A O 1
ATOM 930 N N . HIS A 1 119 ? -5.803 -1.142 7.713 1.00 81.06 119 HIS A N 1
ATOM 931 C CA . HIS A 1 119 ? -5.631 -2.583 7.837 1.00 81.06 119 HIS A CA 1
ATOM 932 C C . HIS A 1 119 ? -4.284 -2.995 7.283 1.00 81.06 119 HIS A C 1
ATOM 934 O O . HIS A 1 119 ? -3.499 -3.606 8.002 1.00 81.06 119 HIS A O 1
ATOM 940 N N . PHE A 1 120 ? -3.992 -2.598 6.043 1.00 79.44 120 PHE A N 1
ATOM 941 C CA . PHE A 1 120 ? -2.699 -2.875 5.437 1.00 79.44 120 PHE A CA 1
ATOM 942 C C . PHE A 1 120 ? -1.571 -2.260 6.261 1.00 79.44 120 PHE A C 1
ATOM 944 O O . PHE A 1 120 ? -0.647 -2.952 6.65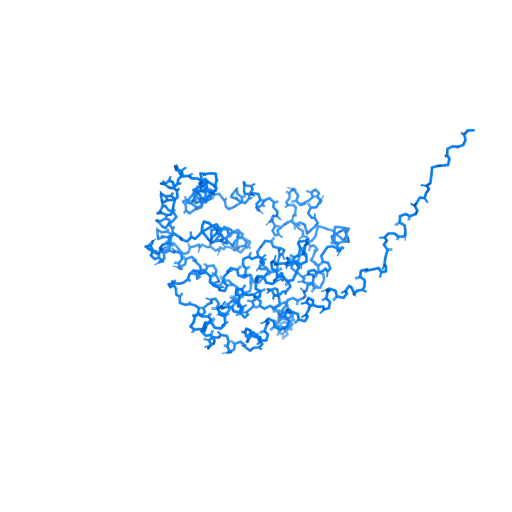6 1.00 79.44 120 PHE A O 1
ATOM 951 N N . ALA A 1 121 ? -1.693 -0.992 6.626 1.00 77.19 121 ALA A N 1
ATOM 952 C CA . ALA A 1 121 ? -0.721 -0.319 7.472 1.00 77.19 121 ALA A CA 1
ATOM 953 C C . ALA A 1 121 ? -0.516 -0.939 8.862 1.00 77.19 121 ALA A C 1
ATOM 955 O O . ALA A 1 121 ? 0.592 -0.988 9.385 1.00 77.19 121 ALA A O 1
ATOM 956 N N . SER A 1 122 ? -1.591 -1.400 9.497 1.00 81.00 122 SER A N 1
ATOM 957 C CA . SER A 1 122 ? -1.497 -2.145 10.749 1.00 81.00 122 SER A CA 1
ATOM 958 C C . SER A 1 122 ? -0.767 -3.466 10.522 1.00 81.00 122 SER A C 1
ATOM 960 O O . SER A 1 122 ? 0.079 -3.841 11.330 1.00 81.00 122 SER A O 1
ATOM 962 N N . PHE A 1 123 ? -1.048 -4.144 9.410 1.00 84.69 123 PHE A N 1
ATOM 963 C CA . PHE A 1 123 ? -0.385 -5.384 9.042 1.00 84.69 123 PHE A CA 1
ATOM 964 C C . PHE A 1 123 ? 1.098 -5.189 8.724 1.00 84.69 123 PHE A C 1
ATOM 966 O O . PHE A 1 123 ? 1.910 -5.979 9.187 1.00 84.69 123 PHE A O 1
ATOM 973 N N . THR A 1 124 ? 1.500 -4.128 8.023 1.00 81.19 124 THR A N 1
ATOM 974 C CA . THR A 1 124 ? 2.918 -3.858 7.716 1.00 81.19 124 THR A CA 1
ATOM 975 C C . THR A 1 124 ? 3.773 -3.597 8.950 1.00 81.19 124 THR A C 1
ATOM 977 O O . THR A 1 124 ? 4.994 -3.695 8.877 1.00 81.19 124 THR A O 1
ATOM 980 N N . ARG A 1 125 ? 3.151 -3.319 10.102 1.00 81.00 125 ARG A N 1
ATOM 981 C CA . ARG A 1 125 ? 3.829 -3.199 11.400 1.00 81.00 125 ARG A CA 1
ATOM 982 C C . ARG A 1 125 ? 4.075 -4.549 12.084 1.00 81.00 125 ARG A C 1
ATOM 984 O O . ARG A 1 125 ? 4.868 -4.591 13.023 1.00 81.00 125 ARG A O 1
ATOM 991 N N . THR A 1 126 ? 3.442 -5.629 11.622 1.00 84.81 126 THR A N 1
ATOM 992 C CA . THR A 1 126 ? 3.683 -7.007 12.091 1.00 84.81 126 THR A CA 1
ATOM 993 C C . THR A 1 126 ? 4.983 -7.571 11.504 1.00 84.81 126 THR A C 1
ATOM 995 O O . THR A 1 126 ? 5.392 -7.124 10.429 1.00 84.81 126 THR A O 1
ATOM 998 N N . PRO A 1 127 ? 5.637 -8.559 12.146 1.00 85.19 127 PRO A N 1
ATOM 999 C CA . PRO A 1 127 ? 6.806 -9.230 11.572 1.00 85.19 127 PRO A CA 1
ATOM 1000 C C . PRO A 1 127 ? 6.557 -9.765 10.153 1.00 85.19 127 PRO A C 1
ATOM 1002 O O . PRO A 1 127 ? 7.390 -9.594 9.266 1.00 85.19 127 PRO A O 1
ATOM 1005 N N . GLU A 1 128 ? 5.381 -10.344 9.901 1.00 84.25 128 GLU A N 1
ATOM 1006 C CA . GLU A 1 128 ? 5.020 -10.882 8.592 1.00 84.25 128 GLU A CA 1
ATOM 1007 C C . GLU A 1 128 ? 4.886 -9.791 7.532 1.00 84.25 128 GLU A C 1
ATOM 1009 O O . GLU A 1 128 ? 5.293 -10.000 6.386 1.00 84.25 128 GLU A O 1
ATOM 1014 N N . GLY A 1 129 ? 4.326 -8.642 7.910 1.00 84.81 129 GLY A N 1
ATOM 1015 C CA . GLY A 1 129 ? 4.130 -7.511 7.019 1.00 84.81 129 GLY A CA 1
ATOM 1016 C C . GLY A 1 129 ? 5.425 -6.778 6.686 1.00 84.81 129 GLY A C 1
ATOM 1017 O O . GLY A 1 129 ? 5.634 -6.488 5.514 1.00 84.81 129 GLY A O 1
ATOM 1018 N N . LYS A 1 130 ? 6.312 -6.539 7.667 1.00 84.00 130 LYS A N 1
ATOM 1019 C CA . LYS A 1 130 ? 7.514 -5.684 7.528 1.00 84.00 130 LYS A CA 1
ATOM 1020 C C . LYS A 1 130 ? 8.406 -6.028 6.331 1.00 84.00 130 LYS A C 1
ATOM 1022 O O . LYS A 1 130 ? 8.954 -5.131 5.698 1.00 84.00 130 LYS A O 1
ATOM 1027 N N . GLU A 1 131 ? 8.518 -7.307 5.988 1.00 85.44 131 GLU A N 1
ATOM 1028 C CA . GLU A 1 131 ? 9.357 -7.781 4.878 1.00 85.44 131 GLU A CA 1
ATOM 1029 C C . GLU A 1 131 ? 8.806 -7.443 3.485 1.00 85.44 131 GLU A C 1
ATOM 1031 O O . GLU A 1 131 ? 9.550 -7.488 2.503 1.00 85.44 131 GLU A O 1
ATOM 1036 N N . LEU A 1 132 ? 7.514 -7.118 3.366 1.00 84.69 132 LEU A N 1
ATOM 1037 C CA . LEU A 1 132 ? 6.865 -6.922 2.068 1.00 84.69 132 LEU A CA 1
ATOM 1038 C C . LEU A 1 132 ? 7.498 -5.781 1.266 1.00 84.69 132 LEU A C 1
ATOM 1040 O O . LEU A 1 132 ? 7.670 -5.918 0.054 1.00 84.69 132 LEU A O 1
ATOM 1044 N N . LEU A 1 133 ? 7.894 -4.691 1.932 1.00 83.50 133 LEU A N 1
ATOM 1045 C CA . LEU A 1 133 ? 8.601 -3.590 1.278 1.00 83.50 133 LEU A CA 1
ATOM 1046 C C . LEU A 1 133 ? 9.968 -4.012 0.765 1.00 83.50 133 LEU A C 1
ATOM 1048 O O . LEU A 1 133 ? 10.287 -3.725 -0.383 1.00 83.50 133 LEU A O 1
ATOM 1052 N N . HIS A 1 134 ? 10.762 -4.705 1.581 1.00 84.81 134 HIS A N 1
ATOM 1053 C CA . HIS A 1 134 ? 12.094 -5.145 1.168 1.00 84.81 134 HIS A CA 1
ATOM 1054 C C . HIS A 1 134 ? 12.026 -6.058 -0.053 1.00 84.81 134 HIS A C 1
ATOM 1056 O O . HIS A 1 134 ? 12.802 -5.889 -0.990 1.00 84.81 134 HIS A O 1
ATOM 1062 N N . ILE A 1 135 ? 11.053 -6.969 -0.084 1.00 86.44 135 ILE A N 1
ATOM 1063 C CA . ILE A 1 135 ? 10.817 -7.839 -1.237 1.00 86.44 135 ILE A CA 1
ATOM 1064 C C . ILE A 1 135 ? 10.410 -7.015 -2.460 1.00 86.44 135 ILE A C 1
ATOM 1066 O O . ILE A 1 135 ? 10.964 -7.219 -3.536 1.00 86.44 135 ILE A O 1
ATOM 1070 N N . GLN A 1 136 ? 9.485 -6.062 -2.310 1.00 85.25 136 GLN A N 1
ATOM 1071 C CA . GLN A 1 136 ? 9.063 -5.199 -3.416 1.00 85.25 136 GLN A CA 1
ATOM 1072 C C . GLN A 1 136 ? 10.225 -4.366 -3.973 1.00 85.25 136 GLN A C 1
ATOM 1074 O O . GLN A 1 136 ? 10.429 -4.345 -5.183 1.00 85.25 136 GLN A O 1
ATOM 1079 N N . VAL A 1 137 ? 10.996 -3.711 -3.105 1.00 86.69 137 VAL A N 1
ATOM 1080 C CA . VAL A 1 137 ? 12.175 -2.916 -3.470 1.00 86.69 137 VAL A CA 1
ATOM 1081 C C . VAL A 1 137 ? 13.190 -3.781 -4.205 1.00 86.69 137 VAL A C 1
ATOM 1083 O O . VAL A 1 137 ? 13.610 -3.421 -5.301 1.00 86.69 137 VAL A O 1
ATOM 1086 N N . ARG A 1 138 ? 13.551 -4.940 -3.636 1.00 89.62 138 ARG A N 1
ATOM 1087 C CA . ARG A 1 138 ? 14.506 -5.875 -4.241 1.00 89.62 138 ARG A CA 1
ATOM 1088 C C . ARG A 1 138 ? 14.046 -6.308 -5.629 1.00 89.62 138 ARG A C 1
ATOM 1090 O O . ARG A 1 138 ? 14.847 -6.314 -6.559 1.00 89.62 138 ARG A O 1
ATOM 1097 N N . ARG A 1 139 ? 12.766 -6.654 -5.784 1.00 87.31 139 ARG A N 1
ATOM 1098 C CA . ARG A 1 139 ? 12.202 -7.051 -7.080 1.00 87.31 139 ARG A CA 1
ATOM 1099 C C . ARG A 1 139 ? 12.242 -5.907 -8.081 1.00 87.31 139 ARG A C 1
ATOM 1101 O O . ARG A 1 139 ? 12.728 -6.105 -9.183 1.00 87.31 139 ARG A O 1
ATOM 1108 N N . LEU A 1 140 ? 11.799 -4.709 -7.703 1.00 86.06 140 LEU A N 1
ATOM 1109 C CA . LEU A 1 140 ? 11.833 -3.540 -8.588 1.00 86.06 140 LEU A CA 1
ATOM 1110 C C . LEU A 1 140 ? 13.260 -3.179 -9.021 1.00 86.06 140 LEU A C 1
ATOM 1112 O O . LEU A 1 140 ? 13.480 -2.874 -10.190 1.00 86.06 140 LEU A O 1
ATOM 1116 N N . ALA A 1 141 ? 14.224 -3.244 -8.102 1.00 89.06 141 ALA A N 1
ATOM 1117 C CA . ALA A 1 141 ? 15.619 -2.929 -8.386 1.00 89.06 141 ALA A CA 1
ATOM 1118 C C . ALA A 1 141 ? 16.266 -3.921 -9.370 1.00 89.06 141 ALA A C 1
ATOM 1120 O O . ALA A 1 141 ? 17.064 -3.505 -10.207 1.00 89.06 141 ALA A O 1
ATOM 1121 N N . ASN A 1 142 ? 15.899 -5.206 -9.297 1.00 87.00 142 ASN A N 1
ATOM 1122 C CA . ASN A 1 142 ? 16.539 -6.285 -10.061 1.00 87.00 142 ASN A CA 1
ATOM 1123 C C . ASN A 1 142 ? 15.740 -6.781 -11.279 1.00 87.00 142 ASN A C 1
ATOM 1125 O O . ASN A 1 142 ? 16.233 -7.616 -12.029 1.00 87.00 142 ASN A O 1
ATOM 1129 N N . HIS A 1 143 ? 14.501 -6.335 -11.477 1.00 82.75 143 HIS A N 1
ATOM 1130 C CA . HIS A 1 143 ? 13.662 -6.813 -12.577 1.00 82.75 143 HIS A CA 1
ATOM 1131 C C . HIS A 1 143 ? 14.112 -6.223 -13.912 1.00 82.75 143 HIS A C 1
ATOM 1133 O O . HIS A 1 143 ? 14.166 -5.012 -13.998 1.00 82.75 143 HIS A O 1
ATOM 1139 N N . ASP A 1 144 ? 14.327 -6.994 -14.980 1.00 75.62 144 ASP A N 1
ATOM 1140 C CA . ASP A 1 144 ? 14.776 -6.452 -16.278 1.00 75.62 144 ASP A CA 1
ATOM 1141 C C . ASP A 1 144 ? 13.766 -5.515 -16.969 1.00 75.62 144 ASP A C 1
ATOM 1143 O O . ASP A 1 144 ? 12.557 -5.583 -16.748 1.00 75.62 144 ASP A O 1
ATOM 1147 N N . VAL A 1 145 ? 14.260 -4.560 -17.778 1.00 59.34 145 VAL A N 1
ATOM 1148 C CA . VAL A 1 145 ? 13.403 -3.531 -18.433 1.00 59.34 145 VAL A CA 1
ATOM 1149 C C . VAL A 1 145 ? 12.635 -4.142 -19.608 1.00 59.34 145 VAL A C 1
ATOM 1151 O O . VAL A 1 145 ? 11.630 -3.593 -20.049 1.00 59.34 145 VAL A O 1
ATOM 1154 N N . GLU A 1 146 ? 13.125 -5.269 -20.122 1.00 56.81 146 GLU A N 1
ATOM 1155 C CA . GLU A 1 146 ? 12.813 -5.755 -21.465 1.00 56.81 146 GLU A CA 1
ATOM 1156 C C . GLU A 1 146 ? 11.443 -6.430 -21.597 1.00 56.81 146 GLU A C 1
ATOM 1158 O O . GLU A 1 146 ? 10.958 -6.623 -22.715 1.00 56.81 146 GLU A O 1
ATOM 1163 N N . ASP A 1 147 ? 10.755 -6.716 -20.490 1.00 55.12 147 ASP A N 1
ATOM 1164 C CA . ASP A 1 147 ? 9.404 -7.261 -20.557 1.00 55.12 147 ASP A CA 1
ATOM 1165 C C . ASP A 1 147 ? 8.399 -6.165 -20.929 1.00 55.12 147 ASP A C 1
ATOM 1167 O O . ASP A 1 147 ? 8.018 -5.322 -20.114 1.00 55.12 147 ASP A O 1
ATOM 1171 N N . LYS A 1 148 ? 8.012 -6.193 -22.214 1.00 54.75 148 LYS A N 1
ATOM 1172 C CA . LYS A 1 148 ? 6.888 -5.499 -22.864 1.00 54.75 148 LYS A CA 1
ATOM 1173 C C . LYS A 1 148 ? 6.041 -4.700 -21.882 1.00 54.75 148 LYS A C 1
ATOM 1175 O O . LYS A 1 148 ? 5.225 -5.287 -21.176 1.00 54.75 148 LYS A O 1
ATOM 1180 N N . ILE A 1 149 ? 6.242 -3.379 -21.917 1.00 52.69 149 ILE A N 1
ATOM 1181 C CA . ILE A 1 149 ? 5.431 -2.312 -21.314 1.00 52.69 149 ILE A CA 1
ATOM 1182 C C . ILE A 1 149 ? 4.369 -2.886 -20.379 1.00 52.69 149 ILE A C 1
ATOM 1184 O O . ILE A 1 149 ? 3.246 -3.195 -20.796 1.00 52.69 149 ILE A O 1
ATOM 1188 N N . TYR A 1 150 ? 4.729 -3.030 -19.105 1.00 58.09 150 TYR A N 1
ATOM 1189 C CA . TYR A 1 150 ? 3.734 -3.134 -18.051 1.00 58.09 150 TYR A CA 1
ATOM 1190 C C . TYR A 1 150 ? 2.653 -2.102 -18.336 1.00 58.09 150 TYR A C 1
ATOM 1192 O O . TYR A 1 150 ? 2.969 -0.927 -18.506 1.00 58.09 150 TYR A O 1
ATOM 1200 N N . HIS A 1 151 ? 1.397 -2.540 -18.445 1.00 66.94 151 HIS A N 1
ATOM 1201 C CA . HIS A 1 151 ? 0.276 -1.631 -18.645 1.00 66.94 151 HIS A CA 1
ATOM 1202 C C . HIS A 1 151 ? 0.431 -0.453 -17.676 1.00 66.94 151 HIS A C 1
ATOM 1204 O O . HIS A 1 151 ? 0.679 -0.687 -16.497 1.00 66.94 151 HIS A O 1
ATOM 1210 N N . THR A 1 152 ? 0.309 0.786 -18.158 1.00 67.25 152 THR A N 1
ATOM 1211 C CA . THR A 1 152 ? 0.585 2.033 -17.418 1.00 67.25 152 THR A CA 1
ATOM 1212 C C . THR A 1 152 ? 0.046 2.037 -15.979 1.00 67.25 152 THR A C 1
ATOM 1214 O O . THR A 1 152 ? 0.665 2.598 -15.081 1.00 67.25 152 THR A O 1
ATOM 1217 N N . PHE A 1 153 ? -1.080 1.355 -15.734 1.00 68.31 153 PHE A N 1
ATOM 1218 C CA . PHE A 1 153 ? -1.646 1.179 -14.393 1.00 68.31 153 PHE A CA 1
ATOM 1219 C C . PHE A 1 153 ? -0.780 0.349 -13.438 1.00 68.31 153 PHE A C 1
ATOM 1221 O O . PHE A 1 153 ? -0.662 0.727 -12.282 1.00 68.31 153 PHE A O 1
ATOM 1228 N N . HIS A 1 154 ? -0.126 -0.719 -13.893 1.00 74.69 154 HIS A N 1
ATOM 1229 C CA . HIS A 1 154 ? 0.712 -1.550 -13.028 1.00 74.69 154 HIS A CA 1
ATOM 1230 C C . HIS A 1 154 ? 1.934 -0.786 -12.521 1.00 74.69 154 HIS A C 1
ATOM 1232 O O . HIS A 1 154 ? 2.285 -0.918 -11.358 1.00 74.69 154 HIS A O 1
ATOM 1238 N N . VAL A 1 155 ? 2.567 0.044 -13.358 1.00 76.19 155 VAL A N 1
ATOM 1239 C CA . VAL A 1 155 ? 3.696 0.882 -12.913 1.00 76.19 155 VAL A CA 1
ATOM 1240 C C . VAL A 1 155 ? 3.229 1.885 -11.854 1.00 76.19 155 VAL A C 1
ATOM 1242 O O . VAL A 1 155 ? 3.891 2.044 -10.835 1.00 76.19 155 VAL A O 1
ATOM 1245 N N . ILE A 1 156 ? 2.050 2.492 -12.046 1.00 74.94 156 ILE A N 1
ATOM 1246 C CA . ILE A 1 156 ? 1.412 3.354 -11.038 1.00 74.94 156 ILE A CA 1
ATOM 1247 C C . ILE A 1 156 ? 1.173 2.624 -9.727 1.00 74.94 156 ILE A C 1
ATOM 1249 O O . ILE A 1 156 ? 1.521 3.137 -8.670 1.00 74.94 156 ILE A O 1
ATOM 1253 N N . GLU A 1 157 ? 0.598 1.431 -9.775 1.00 75.75 157 GLU A N 1
ATOM 1254 C CA . GLU A 1 157 ? 0.336 0.639 -8.577 1.00 75.75 157 GLU A CA 1
ATOM 1255 C C . GLU A 1 157 ? 1.641 0.280 -7.853 1.00 75.75 157 GLU A C 1
ATOM 1257 O O . GLU A 1 157 ? 1.746 0.524 -6.650 1.00 75.75 157 GLU A O 1
ATOM 1262 N N . LEU A 1 158 ? 2.652 -0.186 -8.600 1.00 78.81 158 LEU A N 1
ATOM 1263 C CA . LEU A 1 158 ? 3.990 -0.527 -8.101 1.00 78.81 158 LEU A CA 1
ATOM 1264 C C . LEU A 1 158 ? 4.644 0.623 -7.332 1.00 78.81 158 LEU A C 1
ATOM 1266 O O . LEU A 1 158 ? 5.147 0.430 -6.221 1.00 78.81 158 LEU A O 1
ATOM 1270 N N . LEU A 1 159 ? 4.607 1.822 -7.906 1.00 78.56 159 LEU A N 1
ATOM 1271 C CA . LEU A 1 159 ? 5.207 3.011 -7.309 1.00 78.56 159 LEU A CA 1
ATOM 1272 C C . LEU A 1 159 ? 4.365 3.545 -6.151 1.00 78.56 159 LEU A C 1
ATOM 1274 O O . LEU A 1 159 ? 4.918 3.859 -5.100 1.00 78.56 159 LEU A O 1
ATOM 1278 N N . ASN A 1 160 ? 3.035 3.562 -6.279 1.00 74.88 160 ASN A N 1
ATOM 1279 C CA . ASN A 1 160 ? 2.148 3.958 -5.185 1.00 74.88 160 ASN A CA 1
ATOM 1280 C C . ASN A 1 160 ? 2.380 3.105 -3.936 1.00 74.88 160 ASN A C 1
ATOM 1282 O O . ASN A 1 160 ? 2.401 3.646 -2.838 1.00 74.88 160 ASN A O 1
ATOM 1286 N N . PHE A 1 161 ? 2.603 1.796 -4.067 1.00 77.00 161 PHE A N 1
ATOM 1287 C CA . PHE A 1 161 ? 2.979 0.973 -2.913 1.00 77.00 161 PHE A CA 1
ATOM 1288 C C . PHE A 1 161 ? 4.290 1.395 -2.303 1.00 77.00 161 PHE A C 1
ATOM 1290 O O . PHE A 1 161 ? 4.364 1.500 -1.089 1.00 77.00 161 PHE A O 1
ATOM 1297 N N . LEU A 1 162 ? 5.324 1.580 -3.127 1.00 78.38 162 LEU A N 1
ATOM 1298 C CA . LEU A 1 162 ? 6.640 1.955 -2.637 1.00 78.38 162 LEU A CA 1
ATOM 1299 C C . LEU A 1 162 ? 6.526 3.228 -1.797 1.00 78.38 162 LEU A C 1
ATOM 1301 O O . LEU A 1 162 ? 6.994 3.246 -0.665 1.00 78.38 162 LEU A O 1
ATOM 1305 N N . ILE A 1 163 ? 5.821 4.233 -2.319 1.00 74.69 163 ILE A N 1
ATOM 1306 C CA . ILE A 1 163 ? 5.607 5.530 -1.673 1.00 74.69 163 ILE A CA 1
ATOM 1307 C C . ILE A 1 163 ? 4.771 5.379 -0.401 1.00 74.69 163 ILE A C 1
ATOM 1309 O O . ILE A 1 163 ? 5.189 5.808 0.673 1.00 74.69 163 ILE A O 1
ATOM 1313 N N . VAL A 1 164 ? 3.595 4.752 -0.502 1.00 72.88 164 VAL A N 1
ATOM 1314 C CA . VAL A 1 164 ? 2.655 4.620 0.620 1.00 72.88 164 VAL A CA 1
ATOM 1315 C C . VAL A 1 164 ? 3.252 3.754 1.727 1.00 72.88 164 VAL A C 1
ATOM 1317 O O . VAL A 1 164 ? 3.159 4.094 2.902 1.00 72.88 164 VAL A O 1
ATOM 1320 N N . TYR A 1 165 ? 3.905 2.651 1.374 1.00 73.81 165 TYR A N 1
ATOM 1321 C CA . TYR A 1 165 ? 4.562 1.787 2.341 1.00 73.81 165 TYR A CA 1
ATOM 1322 C C . TYR A 1 165 ? 5.756 2.494 2.977 1.00 73.81 165 TYR A C 1
ATOM 1324 O O . TYR A 1 165 ? 5.861 2.470 4.203 1.00 73.81 165 TYR A O 1
ATOM 1332 N N . ALA A 1 166 ? 6.632 3.129 2.185 1.00 70.31 166 ALA A N 1
ATOM 1333 C CA . ALA A 1 166 ? 7.755 3.894 2.720 1.00 70.31 166 ALA A CA 1
ATOM 1334 C C . ALA A 1 166 ? 7.252 4.917 3.739 1.00 70.31 166 ALA A C 1
ATOM 1336 O O . ALA A 1 166 ? 7.719 4.897 4.871 1.00 70.31 166 ALA A O 1
ATOM 1337 N N . TYR A 1 167 ? 6.220 5.693 3.394 1.00 71.06 167 TYR A N 1
ATOM 1338 C CA . TYR A 1 167 ? 5.566 6.636 4.299 1.00 71.06 167 TYR A CA 1
ATOM 1339 C C . TYR A 1 167 ? 5.020 5.969 5.573 1.00 71.06 167 TYR A C 1
ATOM 1341 O O . TYR A 1 167 ? 5.275 6.425 6.682 1.00 71.06 167 TYR A O 1
ATOM 1349 N N . TYR A 1 168 ? 4.317 4.842 5.460 1.00 67.12 168 TYR A N 1
ATOM 1350 C CA . TYR A 1 168 ? 3.733 4.148 6.616 1.00 67.12 168 TYR A CA 1
ATOM 1351 C C . TYR A 1 168 ? 4.735 3.486 7.541 1.00 67.12 168 TYR A C 1
ATOM 1353 O O . TYR A 1 168 ? 4.451 3.293 8.729 1.00 67.12 168 TYR A O 1
ATOM 1361 N N . ALA A 1 169 ? 5.892 3.131 7.008 1.00 60.31 169 ALA A N 1
ATOM 1362 C CA . ALA A 1 169 ? 6.972 2.616 7.806 1.00 60.31 169 ALA A CA 1
ATOM 1363 C C . ALA A 1 169 ? 7.831 3.737 8.428 1.00 60.31 169 ALA A C 1
ATOM 1365 O O . ALA A 1 169 ? 8.600 3.399 9.315 1.00 60.31 169 ALA A O 1
ATOM 1366 N N . GLN A 1 170 ? 7.642 5.031 8.102 1.00 54.03 170 GLN A N 1
ATOM 1367 C CA . GLN A 1 170 ? 8.347 6.163 8.751 1.00 54.03 170 GLN A CA 1
ATOM 1368 C C . GLN A 1 170 ? 7.984 6.375 10.233 1.00 54.03 170 GLN A C 1
ATOM 1370 O O . GLN A 1 170 ? 8.813 6.871 10.989 1.00 54.03 170 GLN A O 1
ATOM 1375 N N . ASP A 1 171 ? 6.796 5.948 10.685 1.00 53.41 171 ASP A N 1
ATOM 1376 C CA . ASP A 1 171 ? 6.467 5.883 12.125 1.00 53.41 171 ASP A CA 1
ATOM 1377 C C . ASP A 1 171 ? 7.316 4.824 12.867 1.00 53.41 171 ASP A C 1
ATOM 1379 O O . ASP A 1 171 ? 7.323 4.760 14.097 1.00 53.41 171 ASP A O 1
ATOM 1383 N N . GLN A 1 172 ? 8.007 3.948 12.129 1.00 48.53 172 GLN A N 1
ATOM 1384 C CA . GLN A 1 172 ? 9.077 3.106 12.648 1.00 48.53 172 GLN A CA 1
ATOM 1385 C C . GLN A 1 172 ? 10.412 3.750 12.267 1.00 48.53 172 GLN A C 1
ATOM 1387 O O . GLN A 1 172 ? 10.583 4.233 11.158 1.00 48.53 172 GLN A O 1
ATOM 1392 N N . VAL A 1 173 ? 11.377 3.733 13.185 1.00 40.34 173 VAL A N 1
ATOM 1393 C CA . VAL A 1 173 ? 12.659 4.464 13.115 1.00 40.34 173 VAL A CA 1
ATOM 1394 C C . VAL A 1 173 ? 13.495 4.233 11.836 1.00 40.34 173 VAL A C 1
ATOM 1396 O O . VAL A 1 173 ? 14.474 4.943 11.650 1.00 40.34 173 VAL A O 1
ATOM 1399 N N . ASN A 1 174 ? 13.134 3.313 10.931 1.00 42.97 174 ASN A N 1
ATOM 1400 C CA . ASN A 1 174 ? 13.479 3.406 9.507 1.00 42.97 174 ASN A CA 1
ATOM 1401 C C . ASN A 1 174 ? 12.945 2.211 8.698 1.00 42.97 174 ASN A C 1
ATOM 1403 O O . ASN A 1 174 ? 13.312 1.075 9.003 1.00 42.97 174 ASN A O 1
ATOM 1407 N N . PRO A 1 175 ? 12.255 2.412 7.568 1.00 53.50 175 PRO A N 1
ATOM 1408 C CA . PRO A 1 175 ? 12.469 1.601 6.392 1.00 53.50 175 PRO A CA 1
ATOM 1409 C C . PRO A 1 175 ? 13.524 2.322 5.543 1.00 53.50 175 PRO A C 1
ATOM 1411 O O . PRO A 1 175 ? 13.187 2.917 4.519 1.00 53.50 175 PRO A O 1
ATOM 1414 N N . VAL A 1 176 ? 14.803 2.299 5.943 1.00 68.31 176 VAL A N 1
ATOM 1415 C CA . VAL A 1 176 ? 15.848 2.636 4.965 1.00 68.31 176 VAL A CA 1
ATOM 1416 C C . VAL A 1 176 ? 15.678 1.589 3.873 1.00 68.31 176 VAL A C 1
ATOM 1418 O O . VAL A 1 176 ? 15.911 0.399 4.106 1.00 68.31 176 VAL A O 1
ATOM 1421 N N . ILE A 1 177 ? 15.185 2.007 2.706 1.00 81.12 177 ILE A N 1
ATOM 1422 C CA . ILE A 1 177 ? 15.326 1.223 1.483 1.00 81.12 177 ILE A CA 1
ATOM 1423 C C . ILE A 1 177 ? 16.798 0.833 1.460 1.00 81.12 177 ILE A C 1
ATOM 1425 O O . ILE A 1 177 ? 17.634 1.732 1.440 1.00 81.12 177 ILE A O 1
ATOM 1429 N N . ASN A 1 178 ? 17.105 -0.468 1.563 1.00 85.56 178 ASN A N 1
ATOM 1430 C CA . ASN A 1 178 ? 18.489 -0.929 1.692 1.00 85.56 178 ASN A CA 1
ATOM 1431 C C . ASN A 1 178 ? 19.340 -0.184 0.644 1.00 85.56 178 ASN A C 1
ATOM 1433 O O . ASN A 1 178 ? 18.992 -0.274 -0.539 1.00 85.56 178 ASN A O 1
ATOM 1437 N N . PRO A 1 179 ? 20.391 0.562 1.048 1.00 88.25 179 PRO A N 1
ATOM 1438 C CA . PRO A 1 179 ? 21.153 1.401 0.129 1.00 88.25 179 PRO A CA 1
ATOM 1439 C C . PRO A 1 179 ? 21.707 0.637 -1.076 1.00 88.25 179 PRO A C 1
ATOM 1441 O O . PRO A 1 179 ? 21.850 1.209 -2.151 1.00 88.25 179 PRO A O 1
ATOM 1444 N N . GLU A 1 180 ? 21.937 -0.670 -0.923 1.00 91.62 180 GLU A N 1
ATOM 1445 C CA . GLU A 1 180 ? 22.316 -1.586 -2.002 1.00 91.62 180 GLU A CA 1
ATOM 1446 C C . GLU A 1 180 ? 21.316 -1.590 -3.173 1.00 91.62 180 GLU A C 1
ATOM 1448 O O . GLU A 1 180 ? 21.709 -1.701 -4.332 1.00 91.62 180 GLU A O 1
ATOM 1453 N N . TYR A 1 181 ? 20.019 -1.435 -2.894 1.00 90.94 181 TYR A N 1
ATOM 1454 C CA . TYR A 1 181 ? 18.968 -1.449 -3.912 1.00 90.94 181 TYR A CA 1
ATOM 1455 C C . TYR A 1 181 ? 18.688 -0.074 -4.524 1.00 90.94 181 TYR A C 1
ATOM 1457 O O . TYR A 1 181 ? 18.028 -0.015 -5.564 1.00 90.94 181 TYR A O 1
ATOM 1465 N N . LEU A 1 182 ? 19.175 1.023 -3.926 1.00 90.19 182 LEU A N 1
ATOM 1466 C CA . LEU A 1 182 ? 18.893 2.381 -4.406 1.00 90.19 182 LEU A CA 1
ATOM 1467 C C . LEU A 1 182 ? 19.363 2.611 -5.852 1.00 90.19 182 LEU A C 1
ATOM 1469 O O . LEU A 1 182 ? 18.538 3.061 -6.649 1.00 90.19 182 LEU A O 1
ATOM 1473 N N . PRO A 1 183 ? 20.601 2.253 -6.261 1.00 93.00 183 PRO A N 1
ATOM 1474 C CA . PRO A 1 183 ? 21.043 2.474 -7.639 1.00 93.00 183 PRO A CA 1
ATOM 1475 C C . PRO A 1 183 ? 20.186 1.725 -8.665 1.00 93.00 183 PRO A C 1
ATOM 1477 O O . PRO A 1 183 ? 19.783 2.304 -9.673 1.00 93.00 183 PRO A O 1
ATOM 1480 N N . GLY A 1 184 ? 19.857 0.457 -8.390 1.00 91.62 184 GLY A N 1
ATOM 1481 C CA . GLY A 1 184 ? 19.029 -0.365 -9.277 1.00 91.62 184 GLY A CA 1
ATOM 1482 C C . GLY A 1 184 ? 17.596 0.156 -9.381 1.00 91.62 184 GLY A C 1
ATOM 1483 O O . GLY A 1 184 ? 17.055 0.278 -10.479 1.00 91.62 184 GLY A O 1
ATOM 1484 N N . LEU A 1 185 ? 16.995 0.537 -8.251 1.00 90.44 185 LEU A N 1
ATOM 1485 C CA . LEU A 1 185 ? 15.646 1.100 -8.203 1.00 90.44 185 LEU A CA 1
ATOM 1486 C C . LEU A 1 185 ? 15.564 2.470 -8.894 1.00 90.44 185 LEU A C 1
ATOM 1488 O O . LEU A 1 185 ? 14.603 2.747 -9.613 1.00 90.44 185 LEU A O 1
ATOM 1492 N N . ARG A 1 186 ? 16.588 3.309 -8.726 1.00 92.19 186 ARG A N 1
ATOM 1493 C CA . ARG A 1 186 ? 16.701 4.606 -9.397 1.00 92.19 186 ARG A CA 1
ATOM 1494 C C . ARG A 1 186 ? 16.822 4.436 -10.910 1.00 92.19 186 ARG A C 1
ATOM 1496 O O . ARG A 1 186 ? 15.998 4.975 -11.647 1.00 92.19 186 ARG A O 1
ATOM 1503 N N . ALA A 1 187 ? 17.776 3.619 -11.364 1.00 91.81 187 ALA A N 1
ATOM 1504 C CA . ALA A 1 187 ? 17.963 3.310 -12.782 1.00 91.81 187 ALA A CA 1
ATOM 1505 C C . ALA A 1 187 ? 16.687 2.720 -13.406 1.00 91.81 187 ALA A C 1
ATOM 1507 O O . ALA A 1 187 ? 16.333 3.037 -14.543 1.00 91.81 187 ALA A O 1
ATOM 1508 N N . ARG A 1 188 ? 15.942 1.912 -12.637 1.00 89.44 188 ARG A N 1
ATOM 1509 C CA . ARG A 1 188 ? 14.638 1.377 -13.039 1.00 89.44 188 ARG A CA 1
ATOM 1510 C C . ARG A 1 188 ? 13.617 2.474 -13.307 1.00 89.44 188 ARG A C 1
ATOM 1512 O O . ARG A 1 188 ? 12.995 2.486 -14.371 1.00 89.44 188 ARG A O 1
ATOM 1519 N N . CYS A 1 189 ? 13.441 3.377 -12.346 1.00 90.12 189 CYS A N 1
ATOM 1520 C CA . CYS A 1 189 ? 12.486 4.471 -12.460 1.00 90.12 189 CYS A CA 1
ATOM 1521 C C . CYS A 1 189 ? 12.846 5.391 -13.633 1.00 90.12 189 CYS A C 1
ATOM 1523 O O . CYS A 1 189 ? 11.967 5.780 -14.398 1.00 90.12 189 CYS A O 1
ATOM 1525 N N . GLU A 1 190 ? 14.133 5.672 -13.845 1.00 92.00 190 GLU A N 1
ATOM 1526 C CA . GLU A 1 190 ? 14.605 6.456 -14.991 1.00 92.00 190 GLU A CA 1
ATOM 1527 C C . GLU A 1 190 ? 14.338 5.760 -16.328 1.00 92.00 190 GLU A C 1
ATOM 1529 O O . GLU A 1 190 ? 13.813 6.386 -17.251 1.00 92.00 190 GLU A O 1
ATOM 1534 N N . GLY A 1 191 ? 14.634 4.461 -16.426 1.00 89.75 191 GLY A N 1
ATOM 1535 C CA . GLY A 1 191 ? 14.364 3.667 -17.623 1.00 89.75 191 GLY A CA 1
ATOM 1536 C C . GLY A 1 191 ? 12.881 3.678 -17.999 1.00 89.75 191 GLY A C 1
ATOM 1537 O O . GLY A 1 191 ? 12.528 3.940 -19.154 1.00 89.75 191 GLY A O 1
ATOM 1538 N N . TRP A 1 192 ? 11.992 3.479 -17.020 1.00 89.06 192 TRP A N 1
ATOM 1539 C CA . TRP A 1 192 ? 10.550 3.600 -17.236 1.00 89.06 192 TRP A CA 1
ATOM 1540 C C . TRP A 1 192 ? 10.135 5.023 -17.595 1.00 89.06 192 TRP A C 1
ATOM 1542 O O . TRP A 1 192 ? 9.356 5.196 -18.530 1.00 89.06 192 TRP A O 1
ATOM 1552 N N . ARG A 1 193 ? 10.674 6.048 -16.926 1.00 90.88 193 ARG A N 1
ATOM 1553 C CA . ARG A 1 193 ? 10.320 7.448 -17.195 1.00 90.88 193 ARG A CA 1
ATOM 1554 C C . ARG A 1 193 ? 10.653 7.817 -18.633 1.00 90.88 193 ARG A C 1
ATOM 1556 O O . ARG A 1 193 ? 9.792 8.337 -19.334 1.00 90.88 193 ARG A O 1
ATOM 1563 N N . ASN A 1 194 ? 11.855 7.475 -19.092 1.00 89.56 194 ASN A N 1
ATOM 1564 C CA . ASN A 1 194 ? 12.304 7.726 -20.462 1.00 89.56 194 ASN A CA 1
ATOM 1565 C C . ASN A 1 194 ? 11.442 6.969 -21.483 1.00 89.56 194 ASN A C 1
ATOM 1567 O O . ASN A 1 194 ? 11.051 7.528 -22.507 1.00 89.56 194 ASN A O 1
ATOM 1571 N N . THR A 1 195 ? 11.082 5.722 -21.165 1.00 86.50 195 THR A N 1
ATOM 1572 C CA . THR A 1 195 ? 10.176 4.904 -21.981 1.00 86.50 195 THR A CA 1
ATOM 1573 C C . THR A 1 195 ? 8.803 5.572 -22.131 1.00 86.50 195 THR A C 1
ATOM 1575 O O . THR A 1 195 ? 8.329 5.769 -23.248 1.00 86.50 195 THR A O 1
ATOM 1578 N N . TYR A 1 196 ? 8.171 5.981 -21.026 1.00 85.62 196 TYR A N 1
ATOM 1579 C CA . TYR A 1 196 ? 6.863 6.647 -21.053 1.00 85.62 196 TYR A CA 1
ATOM 1580 C C . TYR A 1 196 ? 6.907 8.041 -21.679 1.00 85.62 196 TYR A C 1
ATOM 1582 O O . TYR A 1 196 ? 5.954 8.414 -22.363 1.00 85.62 196 TYR A O 1
ATOM 1590 N N . TYR A 1 197 ? 8.010 8.772 -21.510 1.00 86.50 197 TYR A N 1
ATOM 1591 C CA . TYR A 1 197 ? 8.233 10.058 -22.167 1.00 86.50 197 TYR A CA 1
ATOM 1592 C C . TYR A 1 197 ? 8.266 9.905 -23.694 1.00 86.50 197 TYR A C 1
ATOM 1594 O O . TYR A 1 197 ? 7.601 10.655 -24.404 1.00 86.50 197 TYR A O 1
ATOM 1602 N N . GLY A 1 198 ? 8.930 8.864 -24.213 1.00 83.94 198 GLY A N 1
ATOM 1603 C CA . GLY A 1 198 ? 8.896 8.527 -25.642 1.00 83.94 198 GLY A CA 1
ATOM 1604 C C . GLY A 1 198 ? 7.482 8.228 -26.164 1.00 83.94 198 GLY A C 1
ATOM 1605 O O . GLY A 1 198 ? 7.146 8.587 -27.291 1.00 83.94 198 GLY A O 1
ATOM 1606 N N . TYR A 1 199 ? 6.615 7.650 -25.326 1.00 81.00 199 TYR A N 1
ATOM 1607 C CA . TYR A 1 199 ? 5.207 7.393 -25.657 1.00 81.00 199 TYR A CA 1
ATOM 1608 C C . TYR A 1 199 ? 4.276 8.604 -25.483 1.00 81.00 199 TYR A C 1
ATOM 1610 O O . TYR A 1 199 ? 3.086 8.497 -25.793 1.00 81.00 199 TYR A O 1
ATOM 1618 N N . MET A 1 200 ? 4.752 9.756 -24.996 1.00 75.75 200 MET A N 1
ATOM 1619 C CA . MET A 1 200 ? 3.903 10.943 -24.819 1.00 75.75 200 MET A CA 1
ATOM 1620 C C . MET A 1 200 ? 3.439 11.573 -26.136 1.00 75.75 200 MET A C 1
ATOM 1622 O O . MET A 1 200 ? 2.446 12.292 -26.132 1.00 75.75 200 MET A O 1
ATOM 1626 N N . GLN A 1 201 ? 4.093 11.284 -27.265 1.00 69.56 201 GLN A N 1
ATOM 1627 C CA . GLN A 1 201 ? 3.664 11.785 -28.580 1.00 69.56 201 GLN A CA 1
ATOM 1628 C C . GLN A 1 201 ? 2.429 11.056 -29.149 1.00 69.56 201 GLN A C 1
ATOM 1630 O O . GLN A 1 201 ? 1.932 11.418 -30.213 1.00 69.56 201 GLN A O 1
ATOM 1635 N N . ALA A 1 202 ? 1.921 10.028 -28.461 1.00 65.62 202 ALA A N 1
ATOM 1636 C CA . ALA A 1 202 ? 0.797 9.209 -28.908 1.00 65.62 202 ALA A CA 1
ATOM 1637 C C . ALA A 1 202 ? -0.537 9.583 -28.223 1.00 65.62 202 ALA A C 1
ATOM 1639 O O . ALA A 1 202 ? -0.600 10.406 -27.312 1.00 65.62 202 ALA A O 1
ATOM 1640 N N . TYR A 1 203 ? -1.611 8.890 -28.615 1.00 72.69 203 TYR A N 1
ATOM 1641 C CA . TYR A 1 203 ? -2.995 8.989 -28.110 1.00 72.69 203 TYR A CA 1
ATOM 1642 C C . TYR A 1 203 ? -3.159 8.976 -26.567 1.00 72.69 203 TYR A C 1
ATOM 1644 O O . TYR A 1 203 ? -4.208 9.348 -26.049 1.00 72.69 203 TYR A O 1
ATOM 1652 N N . TYR A 1 204 ? -2.128 8.584 -25.812 1.00 75.94 204 TYR A N 1
ATOM 1653 C CA . TYR A 1 204 ? -2.149 8.451 -24.352 1.00 75.94 204 TYR A CA 1
ATOM 1654 C C . TYR A 1 204 ? -1.368 9.542 -23.597 1.00 75.94 204 TYR A C 1
ATOM 1656 O O . TYR A 1 204 ? -1.061 9.342 -22.423 1.00 75.94 204 TYR A O 1
ATOM 1664 N N . ALA A 1 205 ? -1.063 10.688 -24.223 1.00 81.44 205 ALA A N 1
ATOM 1665 C CA . ALA A 1 205 ? -0.232 11.760 -23.654 1.00 81.44 205 ALA A CA 1
ATOM 1666 C C . ALA A 1 205 ? -0.573 12.119 -22.193 1.00 81.44 205 ALA A C 1
ATOM 1668 O O . ALA A 1 205 ? 0.291 12.028 -21.327 1.00 81.44 205 ALA A O 1
ATOM 1669 N N . ALA A 1 206 ? -1.840 12.423 -21.884 1.00 81.12 206 ALA A N 1
ATOM 1670 C CA . ALA A 1 206 ? -2.259 12.791 -20.525 1.00 81.12 206 ALA A CA 1
ATOM 1671 C C . ALA A 1 206 ? -2.101 11.645 -19.505 1.00 81.12 206 ALA A C 1
ATOM 1673 O O . ALA A 1 206 ? -1.718 11.864 -18.358 1.00 81.12 206 ALA A O 1
ATOM 1674 N N . ARG A 1 207 ? -2.371 10.400 -19.921 1.00 78.25 207 ARG A N 1
ATOM 1675 C CA . ARG A 1 207 ? -2.219 9.219 -19.057 1.00 78.25 207 ARG A CA 1
ATOM 1676 C C . ARG A 1 207 ? -0.744 8.913 -18.794 1.00 78.25 207 ARG A C 1
ATOM 1678 O O . ARG A 1 207 ? -0.389 8.578 -17.668 1.00 78.25 207 ARG A O 1
ATOM 1685 N N . ASN A 1 208 ? 0.095 9.034 -19.819 1.00 84.06 208 ASN A N 1
ATOM 1686 C CA . ASN A 1 208 ? 1.537 8.829 -19.714 1.00 84.06 208 ASN A CA 1
ATOM 1687 C C . ASN A 1 208 ? 2.200 9.946 -18.904 1.00 84.06 208 ASN A C 1
ATOM 1689 O O . ASN A 1 208 ? 3.087 9.643 -18.112 1.00 84.06 208 ASN A O 1
ATOM 1693 N N . GLN A 1 209 ? 1.715 11.190 -19.013 1.00 87.56 209 GLN A N 1
ATOM 1694 C CA . GLN A 1 209 ? 2.190 12.314 -18.204 1.00 87.56 209 GLN A CA 1
ATOM 1695 C C . GLN A 1 209 ? 2.093 11.997 -16.712 1.00 87.56 209 GLN A C 1
ATOM 1697 O O . GLN A 1 209 ? 3.092 12.086 -16.015 1.00 87.56 209 GLN A O 1
ATOM 1702 N N . ARG A 1 210 ? 0.946 11.490 -16.237 1.00 84.19 210 ARG A N 1
ATOM 1703 C CA . ARG A 1 210 ? 0.787 11.114 -14.821 1.00 84.19 210 ARG A CA 1
ATOM 1704 C C . ARG A 1 210 ? 1.811 10.073 -14.354 1.00 84.19 210 ARG A C 1
ATOM 1706 O O . ARG A 1 210 ? 2.215 10.081 -13.194 1.00 84.19 210 ARG A O 1
ATOM 1713 N N . VAL A 1 211 ? 2.216 9.157 -15.234 1.00 85.00 211 VAL A N 1
ATOM 1714 C CA . VAL A 1 211 ? 3.245 8.155 -14.912 1.00 85.00 211 VAL A CA 1
ATOM 1715 C C . VAL A 1 211 ? 4.629 8.760 -14.884 1.00 85.00 211 VAL A C 1
ATOM 1717 O O . VAL A 1 211 ? 5.388 8.463 -13.968 1.00 85.00 211 VAL A O 1
ATOM 1720 N N . VAL A 1 212 ? 4.938 9.623 -15.848 1.00 89.38 212 VAL A N 1
ATOM 1721 C CA . VAL A 1 212 ? 6.187 10.385 -15.879 1.00 89.38 212 VAL A CA 1
ATOM 1722 C C . VAL A 1 212 ? 6.323 11.253 -14.631 1.00 89.38 212 VAL A C 1
ATOM 1724 O O . VAL A 1 212 ? 7.394 11.249 -14.025 1.00 89.38 212 VAL A O 1
ATOM 1727 N N . ASP A 1 213 ? 5.250 11.927 -14.217 1.00 88.25 213 ASP A N 1
ATOM 1728 C CA . ASP A 1 213 ? 5.221 12.755 -13.013 1.00 88.25 213 ASP A CA 1
ATOM 1729 C C . ASP A 1 213 ? 5.562 11.897 -11.798 1.00 88.25 213 ASP A C 1
ATOM 1731 O O . ASP A 1 213 ? 6.619 12.073 -11.211 1.00 88.25 213 ASP A O 1
ATOM 1735 N N . MET A 1 214 ? 4.759 10.876 -11.494 1.00 85.38 214 MET A N 1
ATOM 1736 C CA . MET A 1 214 ? 4.969 10.001 -10.332 1.00 85.38 214 MET A CA 1
ATOM 1737 C C . MET A 1 214 ? 6.329 9.273 -10.350 1.00 85.38 214 MET A C 1
ATOM 1739 O O . MET A 1 214 ? 6.927 9.070 -9.293 1.00 85.38 214 MET A O 1
ATOM 1743 N N . LEU A 1 215 ? 6.859 8.897 -11.520 1.00 90.00 215 LEU A N 1
ATOM 1744 C CA . LEU A 1 215 ? 8.228 8.376 -11.640 1.00 90.00 215 LEU A CA 1
ATOM 1745 C C . LEU A 1 215 ? 9.271 9.435 -11.273 1.00 90.00 215 LEU A C 1
ATOM 1747 O O . LEU A 1 215 ? 10.243 9.114 -10.597 1.00 90.00 215 LEU A O 1
ATOM 1751 N N . THR A 1 216 ? 9.067 10.683 -11.691 1.00 91.00 216 THR A N 1
ATOM 1752 C CA . THR A 1 216 ? 9.927 11.816 -11.328 1.00 91.00 216 THR A CA 1
ATOM 1753 C C . THR A 1 216 ? 9.886 12.064 -9.828 1.00 91.00 216 THR A C 1
ATOM 1755 O O . THR A 1 216 ? 10.939 12.108 -9.203 1.00 91.00 216 THR A O 1
ATOM 1758 N N . GLU A 1 217 ? 8.695 12.105 -9.230 1.00 86.94 217 GLU A N 1
ATOM 1759 C CA . GLU A 1 217 ? 8.551 12.254 -7.779 1.00 86.94 217 GLU A CA 1
ATOM 1760 C C . GLU A 1 217 ? 9.236 11.104 -7.027 1.00 86.94 217 GLU A C 1
ATOM 1762 O O . GLU A 1 217 ? 9.856 11.324 -5.991 1.00 86.94 217 GLU A O 1
ATOM 1767 N N . THR A 1 218 ? 9.138 9.873 -7.548 1.00 86.69 218 THR A N 1
ATOM 1768 C CA . THR A 1 218 ? 9.792 8.704 -6.943 1.00 86.69 218 THR A CA 1
ATOM 1769 C C . THR A 1 218 ? 11.308 8.822 -7.026 1.00 86.69 218 THR A C 1
ATOM 1771 O O . THR A 1 218 ? 11.977 8.543 -6.041 1.00 86.69 218 THR A O 1
ATOM 1774 N N . ILE A 1 219 ? 11.863 9.252 -8.163 1.00 90.75 219 ILE A N 1
ATOM 1775 C CA . ILE A 1 219 ? 13.308 9.484 -8.306 1.00 90.75 219 ILE A CA 1
ATOM 1776 C C . ILE A 1 219 ? 13.770 10.556 -7.319 1.00 90.75 219 ILE A C 1
ATOM 1778 O O . ILE A 1 219 ? 14.748 10.340 -6.616 1.00 90.75 219 ILE A O 1
ATOM 1782 N N . GLU A 1 220 ? 13.041 11.667 -7.208 1.00 89.38 220 GLU A N 1
ATOM 1783 C CA . GLU A 1 220 ? 13.367 12.730 -6.255 1.00 89.38 220 GLU A CA 1
ATOM 1784 C C . GLU A 1 220 ? 13.339 12.237 -4.801 1.00 89.38 220 GLU A C 1
ATOM 1786 O O . GLU A 1 220 ? 14.198 12.625 -4.009 1.00 89.38 220 GLU 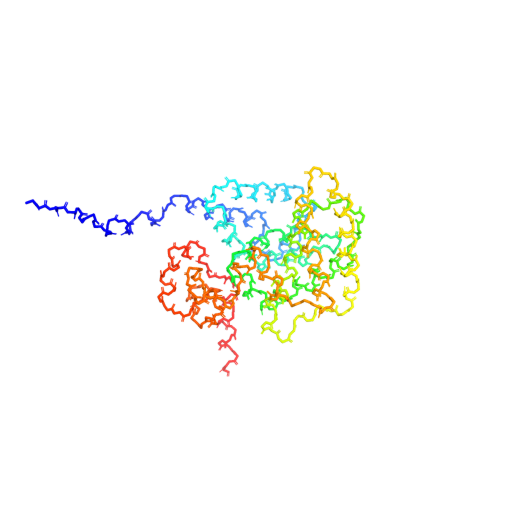A O 1
ATOM 1791 N N . PHE A 1 221 ? 12.402 11.349 -4.454 1.00 86.12 221 PHE A N 1
ATOM 1792 C CA . PHE A 1 221 ? 12.384 10.671 -3.157 1.00 86.12 221 PHE A CA 1
ATOM 1793 C C . PHE A 1 221 ? 13.586 9.743 -2.953 1.00 86.12 221 PHE A C 1
ATOM 1795 O O . PHE A 1 221 ? 14.193 9.762 -1.886 1.00 86.12 221 PHE A O 1
ATOM 1802 N N . LEU A 1 222 ? 13.957 8.950 -3.962 1.00 87.12 222 LEU A N 1
ATOM 1803 C CA . LEU A 1 222 ? 15.133 8.075 -3.890 1.00 87.12 222 LEU A CA 1
ATOM 1804 C C . LEU A 1 222 ? 16.445 8.866 -3.780 1.00 87.12 222 LEU A C 1
ATOM 1806 O O . LEU A 1 222 ? 17.395 8.369 -3.180 1.00 87.12 222 LEU A O 1
ATOM 1810 N N . ASP A 1 223 ? 16.474 10.082 -4.327 1.00 89.12 223 ASP A N 1
ATOM 1811 C CA . ASP A 1 223 ? 17.598 11.020 -4.255 1.00 89.12 223 ASP A CA 1
ATOM 1812 C C . ASP A 1 223 ? 17.576 11.879 -2.965 1.00 89.12 223 ASP A C 1
ATOM 1814 O O . ASP A 1 223 ? 18.406 12.772 -2.818 1.00 89.12 223 ASP A O 1
ATOM 1818 N N . ASP A 1 224 ? 16.641 11.628 -2.034 1.00 85.69 224 ASP A N 1
ATOM 1819 C CA . ASP A 1 224 ? 16.438 12.393 -0.785 1.00 85.69 224 ASP A CA 1
ATOM 1820 C C . ASP A 1 224 ? 16.178 13.900 -1.013 1.00 85.69 224 ASP A C 1
ATOM 1822 O O . ASP A 1 224 ? 16.418 14.756 -0.164 1.00 85.69 224 ASP A O 1
ATOM 1826 N N . THR A 1 225 ? 15.663 14.245 -2.195 1.00 86.00 225 THR A N 1
ATOM 1827 C CA . THR A 1 225 ? 15.312 15.624 -2.585 1.00 86.00 225 THR A CA 1
ATOM 1828 C C . THR A 1 225 ? 13.826 15.934 -2.410 1.00 86.00 225 THR A C 1
ATOM 1830 O O . THR A 1 225 ? 13.422 17.095 -2.486 1.00 86.00 225 THR A O 1
ATOM 1833 N N . ARG A 1 226 ? 13.004 14.911 -2.147 1.00 82.19 226 ARG A N 1
ATOM 1834 C CA . ARG A 1 226 ? 11.569 15.039 -1.880 1.00 82.19 226 ARG A CA 1
ATOM 1835 C C . ARG A 1 226 ? 11.146 14.119 -0.741 1.00 82.19 226 ARG A C 1
ATOM 1837 O O . ARG A 1 226 ? 11.455 12.930 -0.741 1.00 82.19 226 ARG A O 1
ATOM 1844 N N . SER A 1 227 ? 10.372 14.645 0.208 1.00 77.12 227 SER A N 1
ATOM 1845 C CA . SER A 1 227 ? 9.827 13.817 1.284 1.00 77.12 227 SER A CA 1
ATOM 1846 C C . SER A 1 227 ? 8.642 12.964 0.792 1.00 77.12 227 SER A C 1
ATOM 1848 O O . SER A 1 227 ? 7.841 13.431 -0.027 1.00 77.12 227 SER A O 1
ATOM 1850 N N . PRO A 1 228 ? 8.433 11.744 1.324 1.00 70.19 228 PRO A N 1
ATOM 1851 C CA . PRO A 1 228 ? 7.223 10.958 1.052 1.00 70.19 228 PRO A CA 1
ATOM 1852 C C . PRO A 1 228 ? 5.924 11.696 1.381 1.00 70.19 228 PRO A C 1
ATOM 1854 O O . PRO A 1 228 ? 4.917 11.523 0.696 1.00 70.19 228 PRO A O 1
ATOM 1857 N N . THR A 1 229 ? 5.946 12.561 2.399 1.00 67.00 229 THR A N 1
ATOM 1858 C CA . THR A 1 229 ? 4.813 13.422 2.757 1.00 67.00 229 THR A CA 1
ATOM 1859 C C . THR A 1 229 ? 4.427 14.345 1.603 1.00 67.00 229 THR A C 1
ATOM 1861 O O . THR A 1 229 ? 3.240 14.497 1.315 1.00 67.00 229 THR A O 1
ATOM 1864 N N . ASP A 1 230 ? 5.406 14.932 0.914 1.00 70.94 230 ASP A N 1
ATOM 1865 C CA . ASP A 1 230 ? 5.151 15.823 -0.221 1.00 70.94 230 ASP A CA 1
ATOM 1866 C C . ASP A 1 230 ? 4.614 15.049 -1.428 1.00 70.94 230 ASP A C 1
ATOM 1868 O O . ASP A 1 230 ? 3.661 15.496 -2.065 1.00 70.94 230 ASP A O 1
ATOM 1872 N N . MET A 1 231 ? 5.138 13.844 -1.684 1.00 69.44 231 MET A N 1
ATOM 1873 C CA . MET A 1 231 ? 4.606 12.952 -2.724 1.00 69.44 231 MET A CA 1
ATOM 1874 C C . MET A 1 231 ? 3.132 12.598 -2.487 1.00 69.44 231 MET A C 1
ATOM 1876 O O . MET A 1 231 ? 2.317 12.601 -3.410 1.00 69.44 231 MET A O 1
ATOM 1880 N N . LEU A 1 232 ? 2.758 12.315 -1.237 1.00 66.50 232 LEU A N 1
ATOM 1881 C CA . LEU A 1 232 ? 1.373 12.005 -0.892 1.00 66.50 232 LEU A CA 1
ATOM 1882 C C . LEU A 1 232 ? 0.468 13.241 -0.957 1.00 66.50 232 LEU A C 1
ATOM 1884 O O . LEU A 1 232 ? -0.668 13.132 -1.408 1.00 66.50 232 LEU A O 1
ATOM 1888 N N . ARG A 1 233 ? 0.943 14.428 -0.570 1.00 64.88 233 ARG A N 1
ATOM 1889 C CA . ARG A 1 233 ? 0.142 15.663 -0.664 1.00 64.88 233 ARG A CA 1
ATOM 1890 C C . ARG A 1 233 ? -0.214 16.033 -2.103 1.00 64.88 233 ARG A C 1
ATOM 1892 O O . ARG A 1 233 ? -1.313 16.535 -2.344 1.00 64.88 233 ARG A O 1
ATOM 1899 N N . LEU A 1 234 ? 0.709 15.810 -3.037 1.00 58.69 234 LEU A N 1
ATOM 1900 C CA . LEU A 1 234 ? 0.548 16.188 -4.443 1.00 58.69 234 LEU A CA 1
ATOM 1901 C C . LEU A 1 234 ? -0.293 15.181 -5.237 1.00 58.69 234 LEU A C 1
ATOM 1903 O O . LEU A 1 234 ? -0.996 15.565 -6.172 1.00 58.69 234 LEU A O 1
ATOM 1907 N N . ASN A 1 235 ? -0.296 13.908 -4.841 1.00 61.78 235 ASN A N 1
ATOM 1908 C CA . ASN A 1 235 ? -1.129 12.897 -5.480 1.00 61.78 235 ASN A CA 1
ATOM 1909 C C . ASN A 1 235 ? -2.572 12.973 -4.946 1.00 61.78 235 ASN A C 1
ATOM 1911 O O . ASN A 1 235 ? -2.798 12.934 -3.737 1.00 61.78 235 ASN A O 1
ATOM 1915 N N . GLU A 1 236 ? -3.576 12.994 -5.835 1.00 57.62 236 GLU A N 1
ATOM 1916 C CA . GLU A 1 236 ? -5.002 12.896 -5.452 1.00 57.62 236 GLU A CA 1
ATOM 1917 C C . GLU A 1 236 ? -5.266 11.708 -4.510 1.00 57.62 236 GLU A C 1
ATOM 1919 O O . GLU A 1 236 ? -6.140 11.761 -3.653 1.00 57.62 236 GLU A O 1
ATOM 1924 N N . VAL A 1 237 ? -4.466 10.646 -4.631 1.00 51.22 237 VAL A N 1
ATOM 1925 C CA . VAL A 1 237 ? -4.532 9.464 -3.767 1.00 51.22 237 VAL A CA 1
ATOM 1926 C C . VAL A 1 237 ? -4.035 9.752 -2.344 1.00 51.22 237 VAL A C 1
ATOM 1928 O O . VAL A 1 237 ? -4.643 9.285 -1.383 1.00 51.22 237 VAL A O 1
ATOM 1931 N N . GLY A 1 238 ? -2.960 10.525 -2.174 1.00 51.47 238 GLY A N 1
ATOM 1932 C CA . GLY A 1 238 ? -2.386 10.791 -0.854 1.00 51.47 238 GLY A CA 1
ATOM 1933 C C . GLY A 1 238 ? -3.084 11.926 -0.096 1.00 51.47 238 GLY A C 1
ATOM 1934 O O . GLY A 1 238 ? -3.079 11.902 1.137 1.00 51.47 238 GLY A O 1
ATOM 1935 N N . LYS A 1 239 ? -3.839 12.802 -0.788 1.00 54.09 239 LYS A N 1
ATOM 1936 C CA . LYS A 1 239 ? -4.853 13.666 -0.146 1.00 54.09 239 LYS A CA 1
ATOM 1937 C C . LYS A 1 239 ? -5.814 12.864 0.728 1.00 54.09 239 LYS A C 1
ATOM 1939 O O . LYS A 1 239 ? -6.341 13.414 1.686 1.00 54.09 239 LYS A O 1
ATOM 1944 N N . HIS A 1 240 ? -6.037 11.584 0.416 1.00 52.22 240 HIS A N 1
ATOM 1945 C CA . HIS A 1 240 ? -6.985 10.746 1.136 1.00 52.22 240 HIS A CA 1
ATOM 1946 C C . HIS A 1 240 ? -6.402 9.913 2.292 1.00 52.22 240 HIS A C 1
ATOM 1948 O O . HIS A 1 240 ? -7.163 9.207 2.958 1.00 52.22 240 HIS A O 1
ATOM 1954 N N . MET A 1 241 ? -5.083 9.953 2.532 1.00 55.09 241 MET A N 1
ATOM 1955 C CA . MET A 1 241 ? -4.401 8.794 3.121 1.00 55.09 241 MET A CA 1
ATOM 1956 C C . MET A 1 241 ? -3.357 8.982 4.248 1.00 55.09 241 MET A C 1
ATOM 1958 O O . MET A 1 241 ? -2.448 8.147 4.339 1.00 55.09 241 MET A O 1
ATOM 1962 N N . PRO A 1 242 ? -3.456 9.94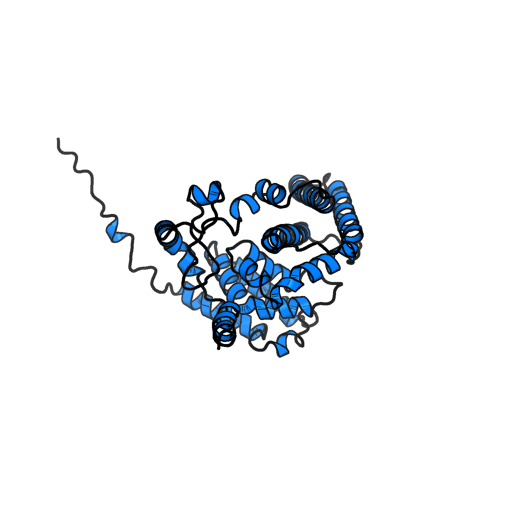2 5.188 1.00 56.31 242 PRO A N 1
ATOM 1963 C CA . PRO A 1 242 ? -2.617 9.870 6.382 1.00 56.31 242 PRO A CA 1
ATOM 1964 C C . PRO A 1 242 ? -3.177 8.798 7.334 1.00 56.31 242 PRO A C 1
ATOM 1966 O O . PRO A 1 242 ? -4.307 8.895 7.806 1.00 56.31 242 PRO A O 1
ATOM 1969 N N . LEU A 1 243 ? -2.402 7.759 7.661 1.00 53.75 243 LEU A N 1
ATOM 1970 C CA . LEU A 1 243 ? -2.751 6.824 8.754 1.00 53.75 243 LEU A CA 1
ATOM 1971 C C . LEU A 1 243 ? -2.846 7.501 10.114 1.00 53.75 243 LEU A C 1
ATOM 1973 O O . LEU A 1 243 ? -3.504 6.995 11.023 1.00 53.75 243 LEU A O 1
ATOM 1977 N N . ALA A 1 244 ? -2.134 8.615 10.241 1.00 61.94 244 ALA A N 1
ATOM 1978 C CA . ALA A 1 244 ? -2.205 9.522 11.361 1.00 61.94 244 ALA A CA 1
ATOM 1979 C C . ALA A 1 244 ? -3.341 10.540 11.200 1.00 61.94 244 ALA A C 1
ATOM 1981 O O . ALA A 1 244 ? -3.362 11.501 11.948 1.00 61.94 244 ALA A O 1
ATOM 1982 N N . SER A 1 245 ? -4.278 10.350 10.266 1.00 73.31 245 SER A N 1
ATOM 1983 C CA . SER A 1 245 ? -5.502 11.143 10.214 1.00 73.31 245 SER A CA 1
ATOM 1984 C C . SER A 1 245 ? -6.675 10.377 10.795 1.00 73.31 245 SER A C 1
ATOM 1986 O O . SER A 1 245 ? -6.783 9.151 10.728 1.00 73.31 245 SER A O 1
ATOM 1988 N N . CYS A 1 246 ? -7.595 11.145 11.360 1.00 84.31 246 CYS A N 1
ATOM 1989 C CA . CYS A 1 246 ? -8.888 10.666 11.810 1.00 84.31 246 CYS A CA 1
ATOM 1990 C C . CYS A 1 246 ? -9.638 9.903 10.703 1.00 84.31 246 CYS A C 1
ATOM 1992 O O . CYS A 1 246 ? -9.779 10.405 9.597 1.00 84.31 246 CYS A O 1
ATOM 1994 N N . GLY A 1 247 ? -10.221 8.742 11.001 1.00 83.88 247 GLY A N 1
ATOM 1995 C CA . GLY A 1 247 ? -10.995 7.948 10.039 1.00 83.88 247 GLY A CA 1
ATOM 1996 C C . GLY A 1 247 ? -12.211 8.676 9.458 1.00 83.88 247 GLY A C 1
ATOM 1997 O O . GLY A 1 247 ? -12.685 8.326 8.381 1.00 83.88 247 GLY A O 1
ATOM 1998 N N . TYR A 1 248 ? -12.686 9.734 10.123 1.00 87.38 248 TYR A N 1
ATOM 1999 C CA . TYR A 1 248 ? -13.752 10.580 9.605 1.00 87.38 248 TYR A CA 1
ATOM 2000 C C . TYR A 1 248 ? -13.209 11.593 8.586 1.00 87.38 248 TYR A C 1
ATOM 2002 O O . TYR A 1 248 ? -12.892 12.724 8.931 1.00 87.38 248 TYR A O 1
ATOM 2010 N N . MET A 1 249 ? -13.166 11.211 7.306 1.00 79.88 249 MET A N 1
ATOM 2011 C CA . MET A 1 249 ? -12.584 12.016 6.208 1.00 79.88 249 MET A CA 1
ATOM 2012 C C . MET A 1 249 ? -13.185 13.423 6.025 1.00 79.88 249 MET A C 1
ATOM 2014 O O . MET A 1 249 ? -12.623 14.257 5.319 1.00 79.88 249 MET A O 1
ATOM 2018 N N . LYS A 1 250 ? -14.360 13.693 6.607 1.00 82.69 250 LYS A N 1
ATOM 2019 C CA . LYS A 1 250 ? -15.020 15.004 6.531 1.00 82.69 250 LYS A CA 1
ATOM 2020 C C . LYS A 1 250 ? -14.647 15.938 7.687 1.00 82.69 250 LYS A C 1
ATOM 2022 O O . LYS A 1 250 ? -15.109 17.075 7.677 1.00 82.69 250 LYS A O 1
ATOM 2027 N N . SER A 1 251 ? -13.871 15.488 8.675 1.00 81.00 251 SER A N 1
ATOM 2028 C CA . SER A 1 251 ? -13.440 16.351 9.777 1.00 81.00 251 SER A CA 1
ATOM 2029 C C . SER A 1 251 ? -12.350 17.329 9.351 1.00 81.00 251 SER A C 1
ATOM 2031 O O . SER A 1 251 ? -11.564 17.075 8.438 1.00 81.00 251 SER A O 1
ATOM 2033 N N . GLU A 1 252 ? -12.256 18.440 10.076 1.00 83.44 252 GLU A N 1
ATOM 2034 C CA . GLU A 1 252 ? -11.127 19.364 9.958 1.00 83.44 252 GLU A CA 1
ATOM 2035 C C . GLU A 1 252 ? -9.818 18.707 10.406 1.00 83.44 252 GLU A C 1
ATOM 2037 O O . GLU A 1 252 ? -8.804 18.876 9.735 1.00 83.44 252 GLU A O 1
ATOM 2042 N N . CYS A 1 253 ? -9.854 17.863 11.446 1.00 81.25 253 CYS A N 1
ATOM 2043 C CA . CYS A 1 253 ? -8.660 17.179 11.947 1.00 81.25 253 CYS A CA 1
ATOM 2044 C C . CYS A 1 253 ? -8.033 16.202 10.937 1.00 81.25 253 CYS A C 1
ATOM 2046 O O . CYS A 1 253 ? -6.829 15.958 10.951 1.00 81.25 253 CYS A O 1
ATOM 2048 N N . TRP A 1 254 ? -8.835 15.656 10.016 1.00 75.25 254 TRP A N 1
ATOM 2049 C CA . TRP A 1 254 ? -8.314 14.855 8.912 1.00 75.25 254 TRP A CA 1
ATOM 2050 C C . TRP A 1 254 ? -7.493 15.706 7.935 1.00 75.25 254 TRP A C 1
ATOM 2052 O O . TRP A 1 254 ? -6.503 15.212 7.398 1.00 75.25 254 TRP A O 1
ATOM 2062 N N . ARG A 1 255 ? -7.874 16.981 7.745 1.00 71.88 255 ARG A N 1
ATOM 2063 C CA . ARG A 1 255 ? -7.179 17.950 6.880 1.00 71.88 255 ARG A CA 1
ATOM 2064 C C . ARG A 1 255 ? -5.950 18.560 7.550 1.00 71.88 255 ARG A C 1
ATOM 2066 O O . ARG A 1 255 ? -4.961 18.793 6.864 1.00 71.88 255 ARG A O 1
ATOM 2073 N N . SER A 1 256 ? -6.017 18.835 8.853 1.00 72.56 256 SER A N 1
ATOM 2074 C CA . SER A 1 256 ? -4.879 19.364 9.616 1.00 72.56 256 SER A CA 1
ATOM 2075 C C . SER A 1 256 ? -3.813 18.300 9.888 1.00 72.56 256 SER A C 1
ATOM 2077 O O . SER A 1 256 ? -2.654 18.651 10.094 1.00 72.56 256 SER A O 1
ATOM 2079 N N . GLY A 1 257 ? -4.182 17.013 9.835 1.00 67.75 257 GLY A N 1
ATOM 2080 C CA . GLY A 1 257 ? -3.278 15.903 10.129 1.00 67.75 257 GLY A CA 1
ATOM 2081 C C . GLY A 1 257 ? -3.077 15.680 11.629 1.00 67.75 257 GLY A C 1
ATOM 2082 O O . GLY A 1 257 ? -2.006 15.231 12.038 1.00 67.75 257 GLY A O 1
ATOM 2083 N N . ASP A 1 258 ? -4.075 16.014 12.456 1.00 76.00 258 ASP A N 1
ATOM 2084 C CA . ASP A 1 258 ? -3.999 15.771 13.899 1.00 76.00 258 ASP A CA 1
ATOM 2085 C C . ASP A 1 258 ? -3.894 14.271 14.170 1.00 76.00 258 ASP A C 1
ATOM 2087 O O . ASP A 1 258 ? -4.705 13.491 13.667 1.00 76.00 258 ASP A O 1
ATOM 2091 N N . VAL A 1 259 ? -2.965 13.876 15.044 1.00 80.88 259 VAL A N 1
ATOM 2092 C CA . VAL A 1 259 ? -2.720 12.466 15.367 1.00 80.88 259 VAL A CA 1
ATOM 2093 C C . VAL A 1 259 ? -3.901 11.885 16.170 1.00 80.88 259 VAL A C 1
ATOM 2095 O O . VAL A 1 259 ? -4.091 12.245 17.335 1.00 80.88 259 VAL A O 1
ATOM 2098 N N . PRO A 1 260 ? -4.701 10.956 15.612 1.00 84.75 260 PRO A N 1
ATOM 2099 C CA . PRO A 1 260 ? -5.841 10.370 16.294 1.00 84.75 260 PRO A CA 1
ATOM 2100 C C . PRO A 1 260 ? -5.391 9.393 17.384 1.00 84.75 260 PRO A C 1
ATOM 2102 O O . PRO A 1 260 ? -4.600 8.474 17.150 1.00 84.75 260 PRO A O 1
ATOM 2105 N N . THR A 1 261 ? -5.955 9.531 18.580 1.00 88.12 261 THR A N 1
ATOM 2106 C CA . THR A 1 261 ? -5.623 8.682 19.734 1.00 88.12 261 THR A CA 1
ATOM 2107 C C . THR A 1 261 ? -6.591 7.508 19.895 1.00 88.12 261 THR A C 1
ATOM 2109 O O . THR A 1 261 ? -6.169 6.413 20.282 1.00 88.12 261 THR A O 1
ATOM 2112 N N . LEU A 1 262 ? -7.864 7.682 19.526 1.00 92.19 262 LEU A N 1
ATOM 2113 C CA . LEU A 1 262 ? -8.931 6.699 19.718 1.00 92.19 262 LEU A CA 1
ATOM 2114 C C . LEU A 1 262 ? -8.951 5.659 18.592 1.00 92.19 262 LEU A C 1
ATOM 2116 O O . LEU A 1 262 ? -9.376 5.951 17.482 1.00 92.19 262 LEU A O 1
ATOM 2120 N N . ALA A 1 263 ? -8.551 4.417 18.855 1.00 91.38 263 ALA A N 1
ATOM 2121 C CA . ALA A 1 263 ? -8.684 3.330 17.881 1.00 91.38 263 ALA A CA 1
ATOM 2122 C C . ALA A 1 263 ? -10.092 2.708 17.902 1.00 91.38 263 ALA A C 1
ATOM 2124 O O . ALA A 1 263 ? -10.684 2.527 18.966 1.00 91.38 263 ALA A O 1
ATOM 2125 N N . CYS A 1 264 ? -10.603 2.293 16.739 1.00 92.88 264 CYS A N 1
ATOM 2126 C CA . CYS A 1 264 ? -11.836 1.515 16.652 1.00 92.88 264 CYS A CA 1
ATOM 2127 C C . CYS A 1 264 ? -11.724 0.246 17.507 1.00 92.88 264 CYS A C 1
ATOM 2129 O O . CYS A 1 264 ? -10.845 -0.583 17.276 1.00 92.88 264 CYS A O 1
ATOM 2131 N N . SER A 1 265 ? -12.633 0.053 18.463 1.00 92.50 265 SER A N 1
ATOM 2132 C CA . SER A 1 265 ? -12.573 -1.061 19.417 1.00 92.50 265 SER A CA 1
ATOM 2133 C C . SER A 1 265 ? -12.639 -2.446 18.767 1.00 92.50 265 SER A C 1
ATOM 2135 O O . SER A 1 265 ? -12.085 -3.387 19.324 1.00 92.50 265 SER A O 1
ATOM 2137 N N . LYS A 1 266 ? -13.267 -2.566 17.589 1.00 91.88 266 LYS A N 1
ATOM 2138 C CA . LYS A 1 266 ? -13.432 -3.835 16.870 1.00 91.88 266 LYS A CA 1
ATOM 2139 C C . LYS A 1 266 ? -12.244 -4.180 15.974 1.00 91.88 266 LYS A C 1
ATOM 2141 O O . LYS A 1 266 ? -11.708 -5.279 16.075 1.00 91.88 266 LYS A O 1
ATOM 2146 N N . CYS A 1 267 ? -11.867 -3.285 15.058 1.00 90.06 267 CYS A N 1
ATOM 2147 C CA . CYS A 1 267 ? -10.815 -3.582 14.083 1.00 90.06 267 CYS A CA 1
ATOM 2148 C C . CYS A 1 267 ? -9.432 -3.093 14.491 1.00 90.06 267 CYS A C 1
ATOM 2150 O O . CYS A 1 267 ? -8.477 -3.555 13.894 1.00 90.06 267 CYS A O 1
ATOM 2152 N N . LYS A 1 268 ? -9.317 -2.130 15.418 1.00 89.44 268 LYS A N 1
ATOM 2153 C CA . LYS A 1 268 ? -8.073 -1.453 15.842 1.00 89.44 268 LYS A CA 1
ATOM 2154 C C . LYS A 1 268 ? -7.244 -0.786 14.726 1.00 89.44 268 LYS A C 1
ATOM 2156 O O . LYS A 1 268 ? -6.268 -0.111 15.027 1.00 89.44 268 LYS A O 1
ATOM 2161 N N . CYS A 1 269 ? -7.647 -0.912 13.462 1.00 84.56 269 CYS A N 1
ATOM 2162 C CA . CYS A 1 269 ? -6.919 -0.402 12.301 1.00 84.56 269 CYS A CA 1
ATOM 2163 C C . CYS A 1 269 ? -7.273 1.040 11.922 1.00 84.56 269 CYS A C 1
ATOM 2165 O O . CYS A 1 269 ? -6.451 1.726 11.328 1.00 84.56 269 CYS A O 1
ATOM 2167 N N . VAL A 1 270 ? -8.478 1.507 12.253 1.00 86.25 270 VAL A N 1
ATOM 2168 C CA . VAL A 1 270 ? -8.899 2.898 12.020 1.00 86.25 270 VAL A CA 1
ATOM 2169 C C . VAL A 1 270 ? -8.859 3.650 13.341 1.00 86.25 270 VAL A C 1
ATOM 2171 O O . VAL A 1 270 ? -9.318 3.124 14.359 1.00 86.25 270 VAL A O 1
ATOM 2174 N N . ARG A 1 271 ? -8.309 4.865 13.329 1.00 88.75 271 ARG A N 1
ATOM 2175 C CA . ARG A 1 271 ? -8.197 5.734 14.504 1.00 88.75 271 ARG A CA 1
ATOM 2176 C C . ARG A 1 271 ? -8.982 7.022 14.290 1.00 88.75 271 ARG A C 1
ATOM 2178 O O . ARG A 1 271 ? -9.142 7.467 13.164 1.00 88.75 271 ARG A O 1
ATOM 2185 N N . TYR A 1 272 ? -9.460 7.623 15.364 1.00 90.75 272 TYR A N 1
ATOM 2186 C CA . TYR A 1 272 ? -10.251 8.843 15.390 1.00 90.75 272 TYR A CA 1
ATOM 2187 C C . TYR A 1 272 ? -9.674 9.798 16.433 1.00 90.75 272 TYR A C 1
ATOM 2189 O O . TYR A 1 272 ? -9.056 9.371 17.409 1.00 90.75 272 TYR A O 1
ATOM 2197 N N . CYS A 1 273 ? -9.871 11.098 16.243 1.00 91.81 273 CYS A N 1
ATOM 2198 C CA . CYS A 1 273 ? -9.485 12.078 17.262 1.00 91.81 273 CYS A CA 1
ATOM 2199 C C . CYS A 1 273 ? -10.454 12.073 18.454 1.00 91.81 273 CYS A C 1
ATOM 2201 O O . CYS A 1 273 ? -10.053 12.422 19.557 1.00 91.81 273 CYS A O 1
ATOM 2203 N N . SER A 1 274 ? -11.712 11.660 18.246 1.00 94.31 274 SER A N 1
ATOM 2204 C CA . SER A 1 274 ? -12.738 11.640 19.288 1.00 94.31 274 SER A CA 1
ATOM 2205 C C . SER A 1 274 ? -13.845 10.602 19.013 1.00 94.31 274 SER A C 1
ATOM 2207 O O . SER A 1 274 ? -13.981 10.132 17.872 1.00 94.31 274 SER A O 1
ATOM 2209 N N . PRO A 1 275 ? -14.657 10.233 20.026 1.00 96.25 275 PRO A N 1
ATOM 2210 C CA . PRO A 1 275 ? -15.815 9.352 19.851 1.00 96.25 275 PRO A CA 1
ATOM 2211 C C . PRO A 1 275 ? -16.856 9.888 18.859 1.00 96.25 275 PRO A C 1
ATOM 2213 O O . PRO A 1 275 ? -17.505 9.108 18.160 1.00 96.25 275 PRO A O 1
ATOM 2216 N N . GLU A 1 276 ? -17.001 11.208 18.745 1.00 96.19 276 GLU A N 1
ATOM 2217 C CA . GLU A 1 276 ? -17.940 11.862 17.828 1.00 96.19 276 GLU A CA 1
ATOM 2218 C C . GLU A 1 276 ? -17.564 11.576 16.372 1.00 96.19 276 GLU A C 1
ATOM 2220 O O . GLU A 1 276 ? -18.423 11.207 15.570 1.00 96.19 276 GLU A O 1
ATOM 2225 N N . HIS A 1 277 ? -16.271 11.658 16.039 1.00 94.81 277 HIS A N 1
ATOM 2226 C CA . HIS A 1 277 ? -15.774 11.299 14.712 1.00 94.81 277 HIS A CA 1
ATOM 2227 C C . HIS A 1 277 ? -15.961 9.811 14.410 1.00 94.81 277 HIS A C 1
ATOM 2229 O O . HIS A 1 277 ? -16.371 9.460 13.303 1.00 94.81 277 HIS A O 1
ATOM 2235 N N . GLN A 1 278 ? -15.735 8.937 15.395 1.00 95.12 278 GLN A N 1
ATOM 2236 C CA . GLN A 1 278 ? -16.021 7.512 15.237 1.00 95.12 278 GLN A CA 1
ATOM 2237 C C . GLN A 1 278 ? -17.510 7.268 14.958 1.00 95.12 278 GLN A C 1
ATOM 2239 O O . GLN A 1 278 ? -17.848 6.504 14.055 1.00 95.12 278 GLN A O 1
ATOM 2244 N N . LYS A 1 279 ? -18.410 7.923 15.703 1.00 95.50 279 LYS A N 1
ATOM 2245 C CA . LYS A 1 279 ? -19.862 7.807 15.513 1.00 95.50 279 LYS A CA 1
ATOM 2246 C C . LYS A 1 279 ? -20.292 8.325 14.136 1.00 95.50 279 LYS A C 1
ATOM 2248 O O . LYS A 1 279 ? -21.109 7.683 13.481 1.00 95.50 279 LYS A O 1
ATOM 2253 N N . ALA A 1 280 ? -19.717 9.438 13.680 1.00 92.94 280 ALA A N 1
ATOM 2254 C CA . ALA A 1 280 ? -20.004 10.027 12.373 1.00 92.94 280 ALA A CA 1
ATOM 2255 C C . ALA A 1 280 ? -19.536 9.144 11.199 1.00 92.94 280 ALA A C 1
ATOM 2257 O O . ALA A 1 280 ? -20.239 9.029 10.189 1.00 92.94 280 ALA A O 1
ATOM 2258 N N . ASP A 1 281 ? -18.377 8.492 11.334 1.00 91.19 281 ASP A N 1
ATOM 2259 C CA . ASP A 1 281 ? -17.852 7.557 10.332 1.00 91.19 281 ASP A CA 1
ATOM 2260 C C . ASP A 1 281 ? -18.526 6.173 10.392 1.00 91.19 281 ASP A C 1
ATOM 2262 O O . ASP A 1 281 ? -18.568 5.449 9.396 1.00 91.19 281 ASP A O 1
ATOM 2266 N N . TRP A 1 282 ? -19.125 5.802 11.534 1.00 92.38 282 TRP A N 1
ATOM 2267 C CA . TRP A 1 282 ? -19.631 4.448 11.791 1.00 92.38 282 TRP A CA 1
ATOM 2268 C C . TRP A 1 282 ? -20.559 3.911 10.701 1.00 92.38 282 TRP A C 1
ATOM 2270 O O . TRP A 1 282 ? -20.468 2.735 10.346 1.00 92.38 282 TRP A O 1
ATOM 2280 N N . ARG A 1 283 ? -21.418 4.758 10.119 1.00 86.38 283 ARG A N 1
ATOM 2281 C CA . ARG A 1 283 ? -22.328 4.356 9.033 1.00 86.38 283 ARG A CA 1
ATOM 2282 C C . ARG A 1 283 ? -21.603 3.758 7.821 1.00 86.38 283 ARG A C 1
ATOM 2284 O O . ARG A 1 283 ? -22.134 2.827 7.222 1.00 86.38 283 ARG A O 1
ATOM 2291 N N . TYR A 1 284 ? -20.401 4.242 7.507 1.00 83.62 284 TYR A N 1
ATOM 2292 C CA . TYR A 1 284 ? -19.561 3.739 6.418 1.00 83.62 284 TYR A CA 1
ATOM 2293 C C . TYR A 1 284 ? -18.575 2.693 6.931 1.00 83.62 284 TYR A C 1
ATOM 2295 O O . TYR A 1 284 ? -18.425 1.622 6.338 1.00 83.62 284 TYR A O 1
ATOM 2303 N N . HIS A 1 285 ? -17.944 2.968 8.073 1.00 86.31 285 HIS A N 1
ATOM 2304 C CA . HIS A 1 285 ? -16.946 2.089 8.660 1.00 86.31 285 HIS A CA 1
ATOM 2305 C C . HIS A 1 285 ? -17.501 0.700 8.965 1.00 86.31 285 HIS A C 1
ATOM 2307 O O . HIS A 1 285 ? -16.841 -0.290 8.660 1.00 86.31 285 HIS A O 1
ATOM 2313 N N . LYS A 1 286 ? -18.722 0.592 9.513 1.00 88.31 286 LYS A N 1
ATOM 2314 C CA . LYS A 1 286 ? -19.316 -0.684 9.951 1.00 88.31 286 LYS A CA 1
ATOM 2315 C C . LYS A 1 286 ? -19.341 -1.759 8.863 1.00 88.31 286 LYS A C 1
ATOM 2317 O O . LYS A 1 286 ? -19.275 -2.942 9.186 1.00 88.31 286 LYS A O 1
ATOM 2322 N N . VAL A 1 287 ? -19.404 -1.355 7.593 1.00 82.06 287 VAL A N 1
ATOM 2323 C CA . VAL A 1 287 ? -19.488 -2.269 6.448 1.00 82.06 287 VAL A CA 1
ATOM 2324 C C . VAL A 1 287 ? -18.136 -2.921 6.135 1.00 82.06 287 VAL A C 1
ATOM 2326 O O . VAL A 1 287 ? -18.084 -4.105 5.806 1.00 82.06 287 VAL A O 1
ATOM 2329 N N . ALA A 1 288 ? -17.043 -2.172 6.303 1.00 78.75 288 ALA A N 1
ATOM 2330 C CA . ALA A 1 288 ? -15.667 -2.647 6.134 1.00 78.75 288 ALA A CA 1
ATOM 2331 C C . ALA A 1 288 ? -14.990 -3.023 7.473 1.00 78.75 288 ALA A C 1
ATOM 2333 O O . ALA A 1 288 ? -13.868 -3.529 7.498 1.00 78.75 288 ALA A O 1
ATOM 2334 N N . CYS A 1 289 ? -15.653 -2.785 8.611 1.00 87.44 289 CYS A N 1
ATOM 2335 C CA . CYS A 1 289 ? -15.097 -3.000 9.943 1.00 87.44 289 CYS A CA 1
ATOM 2336 C C . CYS A 1 289 ? -15.023 -4.491 10.287 1.00 87.44 289 CYS A C 1
ATOM 2338 O O . CYS A 1 289 ? -15.990 -5.115 10.749 1.00 87.44 289 CYS A O 1
ATOM 2340 N N . ILE A 1 290 ? -13.833 -5.049 10.098 1.00 85.94 290 ILE A N 1
ATOM 2341 C CA . ILE A 1 290 ? -13.501 -6.442 10.388 1.00 85.94 290 ILE A CA 1
ATOM 2342 C C . ILE A 1 290 ? -12.308 -6.468 11.326 1.00 85.94 290 ILE A C 1
ATOM 2344 O O . ILE A 1 290 ? -11.359 -5.710 11.126 1.00 85.94 290 ILE A O 1
ATOM 2348 N N . THR A 1 291 ? -12.377 -7.339 12.332 1.00 89.25 291 THR A N 1
ATOM 2349 C CA . THR A 1 291 ? -11.251 -7.670 13.205 1.00 89.25 291 THR A CA 1
ATOM 2350 C C . THR A 1 291 ? -10.282 -8.546 12.423 1.00 89.25 291 THR A C 1
ATOM 2352 O O . THR A 1 291 ? -10.643 -9.675 12.077 1.00 89.25 291 THR A O 1
ATOM 2355 N N . PRO A 1 292 ? -9.090 -8.041 12.083 1.00 86.38 292 PRO A N 1
ATOM 2356 C CA . PRO A 1 292 ? -8.148 -8.816 11.300 1.00 86.38 292 PRO A CA 1
ATOM 2357 C C . PRO A 1 292 ? -7.550 -9.954 12.123 1.00 86.38 292 PRO A C 1
ATOM 2359 O O . PRO A 1 292 ? -7.339 -9.794 13.328 1.00 86.38 292 PRO A O 1
ATOM 2362 N N . PRO A 1 293 ? -7.210 -11.086 11.489 1.00 86.62 293 PRO A N 1
ATOM 2363 C CA . PRO A 1 293 ? -6.706 -12.253 12.205 1.00 86.62 293 PRO A CA 1
ATOM 2364 C C . PRO A 1 293 ? -5.357 -12.009 12.897 1.00 86.62 293 PRO A C 1
ATOM 2366 O O . PRO A 1 293 ? -5.063 -12.679 13.881 1.00 86.62 293 PRO A O 1
ATOM 2369 N N . TRP A 1 294 ? -4.542 -11.058 12.423 1.00 85.62 294 TRP A N 1
ATOM 2370 C CA . TRP A 1 294 ? -3.244 -10.745 13.038 1.00 85.62 294 TRP A CA 1
ATOM 2371 C C . TRP A 1 294 ? -3.356 -9.907 14.317 1.00 85.62 294 TRP A C 1
ATOM 2373 O O . TRP A 1 294 ? -2.470 -9.985 15.157 1.00 85.62 294 TRP A O 1
ATOM 2383 N N . ILE A 1 295 ? -4.444 -9.155 14.505 1.00 84.62 295 ILE A N 1
ATOM 2384 C CA . ILE A 1 295 ? -4.666 -8.385 15.742 1.00 84.62 295 ILE A CA 1
ATOM 2385 C C . ILE A 1 295 ? -5.055 -9.302 16.903 1.00 84.62 295 ILE A C 1
ATOM 2387 O O . ILE A 1 295 ? -4.661 -9.069 18.036 1.00 84.62 295 ILE A O 1
ATOM 2391 N N . LEU A 1 296 ? -5.768 -10.395 16.626 1.00 80.50 296 LEU A N 1
ATOM 2392 C CA . LEU A 1 296 ? -6.133 -11.364 17.663 1.00 80.50 296 LEU A CA 1
ATOM 2393 C C . LEU A 1 296 ? -4.911 -12.070 18.275 1.00 80.50 296 LEU A C 1
ATOM 2395 O O . LEU A 1 296 ? -4.984 -12.528 19.409 1.00 80.50 296 LEU A O 1
ATOM 2399 N N . ARG A 1 297 ? -3.797 -12.158 17.535 1.00 73.94 297 ARG A N 1
ATOM 2400 C CA . ARG A 1 297 ? -2.563 -12.819 17.994 1.00 73.94 297 ARG A CA 1
ATOM 2401 C C . ARG A 1 297 ? -1.780 -11.965 18.986 1.00 73.94 297 ARG A C 1
ATOM 2403 O O . ARG A 1 297 ? -1.254 -12.487 19.965 1.00 73.94 297 ARG A O 1
ATOM 2410 N N . THR A 1 298 ? -1.735 -10.652 18.757 1.00 64.81 298 THR A N 1
ATOM 2411 C CA . THR A 1 298 ? -0.957 -9.734 19.599 1.00 64.81 298 THR A CA 1
ATOM 2412 C C . THR A 1 298 ? -1.519 -9.633 21.012 1.00 64.81 298 THR A C 1
ATOM 2414 O O . THR A 1 298 ? -0.753 -9.523 21.965 1.00 64.81 298 THR A O 1
ATOM 2417 N N . ASP A 1 299 ? -2.841 -9.743 21.161 1.00 62.81 299 ASP A N 1
ATOM 2418 C CA . ASP A 1 299 ? -3.497 -9.686 22.470 1.00 62.81 299 ASP A CA 1
ATOM 2419 C C . ASP A 1 299 ? -3.230 -10.958 23.299 1.00 62.81 299 ASP A C 1
ATOM 2421 O O . ASP A 1 299 ? -3.118 -10.886 24.522 1.00 62.81 299 ASP A O 1
ATOM 2425 N N . SER A 1 300 ? -3.069 -12.120 22.650 1.00 59.84 300 SER A N 1
ATOM 2426 C CA . SER A 1 300 ? -2.738 -13.379 23.334 1.00 59.84 300 SER A CA 1
ATOM 2427 C C . SER A 1 300 ? -1.263 -13.499 23.724 1.00 59.84 300 SER A C 1
ATOM 2429 O O . SER A 1 300 ? -0.957 -14.060 24.772 1.00 59.84 300 SER A O 1
ATOM 2431 N N . GLU A 1 301 ? -0.347 -12.969 22.909 1.00 57.34 301 GLU A N 1
ATOM 2432 C CA . GLU A 1 301 ? 1.098 -13.063 23.164 1.00 57.34 301 GLU A CA 1
ATOM 2433 C C . GLU A 1 301 ? 1.585 -11.977 24.136 1.00 57.34 301 GLU A C 1
ATOM 2435 O O . GLU A 1 301 ? 2.413 -12.253 25.001 1.00 57.34 301 GLU A O 1
ATOM 2440 N N . GLY A 1 302 ? 1.010 -10.769 24.077 1.00 52.22 302 GLY A N 1
ATOM 2441 C CA . GLY A 1 302 ? 1.323 -9.687 25.018 1.00 52.22 302 GLY A CA 1
ATOM 2442 C C . GLY A 1 302 ? 0.826 -9.940 26.447 1.00 52.22 302 GLY A C 1
ATOM 2443 O O . GLY A 1 302 ? 1.405 -9.419 27.395 1.00 52.22 302 GLY A O 1
ATOM 2444 N N . ALA A 1 303 ? -0.204 -10.773 26.627 1.00 46.94 303 ALA A N 1
ATOM 2445 C CA . ALA A 1 303 ? -0.650 -11.204 27.954 1.00 46.94 303 ALA A CA 1
ATOM 2446 C C . ALA A 1 303 ? 0.296 -12.240 28.594 1.00 46.94 303 ALA A C 1
ATOM 2448 O O . ALA A 1 303 ? 0.340 -12.350 29.817 1.00 46.94 303 ALA A O 1
ATOM 2449 N N . ALA A 1 304 ? 1.061 -12.983 27.786 1.00 43.72 304 ALA A N 1
ATOM 2450 C CA . ALA A 1 304 ? 1.978 -14.018 28.260 1.00 43.72 304 ALA A CA 1
ATOM 2451 C C . ALA A 1 304 ? 3.393 -13.496 28.567 1.00 43.72 304 ALA A C 1
ATOM 2453 O O . ALA A 1 304 ? 4.142 -14.175 29.256 1.00 43.72 304 ALA A O 1
ATOM 2454 N N . SER A 1 305 ? 3.769 -12.301 28.092 1.00 33.28 305 SER A N 1
ATOM 2455 C CA . SER A 1 305 ? 5.099 -11.714 28.333 1.00 33.28 305 SER A CA 1
ATOM 2456 C C . SER A 1 305 ? 5.157 -10.741 29.523 1.00 33.28 305 SER A C 1
ATOM 2458 O O . SER A 1 305 ? 6.124 -9.991 29.644 1.00 33.28 305 SER A O 1
ATOM 2460 N N . VAL A 1 306 ? 4.110 -10.692 30.357 1.00 34.81 306 VAL A N 1
ATOM 2461 C CA . VAL A 1 306 ? 3.999 -9.803 31.538 1.00 34.81 306 VAL A CA 1
ATOM 2462 C C . VAL A 1 306 ? 3.761 -10.605 32.837 1.00 34.81 306 VAL A C 1
ATOM 2464 O O . VAL A 1 306 ? 3.463 -10.032 33.882 1.00 34.81 306 VAL A O 1
ATOM 2467 N N . LEU A 1 307 ? 3.931 -11.929 32.796 1.00 31.83 307 LEU A N 1
ATOM 2468 C CA . LEU A 1 307 ? 3.954 -12.824 33.961 1.00 31.83 307 LEU A CA 1
ATOM 2469 C C . LEU A 1 307 ? 5.279 -13.588 33.996 1.00 31.83 307 LEU A C 1
ATOM 2471 O O . LEU A 1 307 ? 5.735 -13.883 35.122 1.00 31.83 307 LEU A O 1
#

pLDDT: mean 71.21, std 16.25, range [31.83, 96.25]

Secondary structure (DSSP, 8-state):
---------GGGSSSSTTS--HHHHHHHHHHHHHHHHTTTT-HHHHHHS-TTT-HHHHHHHHHHHHHHHTSPTTHHHHHHHHHHHHHHHHHHHHHHHS-TT--STTHHHHHHHHHSSSHHHHHHTSHHHHHHHHHHHHHHHHS-TTSS---HHHHHHHHHHHHHHHHHHTTSS-----GGGHHHHHHHHHHHHHHHHHGGGSTTHHHHHHHHHHHHHHHHHHTTSS-HHHHHHHSTTGGG--TTS-S-TTSHHHHHT----EE-TTTSS-EESSHHHHHHHHHHHHHH----TTHHHHHHHHTTS--

Sequence (307 aa):
MDDEMDIVTQKELDETEYIADPKQRSAQRSVISLANRLQLQNAGSVSTANLHSDPILKTFMFTKAYEIYAKPWPAGDILHARFCSQHLPALAQAYKATPDSRLATPYSFMMVSLLEKGHFASFTRTPEGKELLHIQVRRLANHDVEDKIYHTFHVIELLNFLIVYAYYAQDQVNPVINPEYLPGLRARCEGWRNTYYGYMQAYYAARNQRVVDMLTETIEFLDDTRSPTDMLRLNEVGKHMPLASCGYMKSECWRSGDVPTLACSKCKCVRYCSPEHQKADWRYHKVACITPPWILRTDSEGAASVL

Foldseek 3Di:
DDPPDDPPDPVVVDDPPPPDDVLLVVLVVLLVVLCVVCVLVDLVVLLVPLCPVPPCSVVSLVVSLVVLVVDDPPRSLLSLLQSCLARVLSLLSNLVSHDLLDQDDSQVSVLSNQLDFQSLLVQCPDPSNVCNLLSLLSSLLPHDPPPPDDPLVSLVSSLCCNLSVQVSCVVPVHPPNPLVSLVSNLVSLVSLLVVLVVVLVDPCVVSSVVSNVSSVQSNCVSVVNHDSLRSLVPDPSSLQDDLQAAPQCPDPRNVVSHRFDAADPAQSRGGHVDVVSCVVCCVVCVSNRHHGPVVVVCVVVVVVVVD

Radius of gyration: 21.55 Å; chains: 1; bounding box: 73×59×63 Å